Protein AF-A0A2G6I184-F1 (afdb_monomer_lite)

Foldseek 3Di:
DDDDDDPDDDDDDPVLVVLVVVVVVPDPDDDDDPVVVLLSVCVSPQKDFADPVCQPPDDPQWDRQPRMTGHPVRLVVLLVVQQVQQLDQLAAFLQPDDDPNDDSVVSNSSVVVCVVVQQWDDQPRGIHGPDQRDDDPVLVVLLVVQVVVALQAAFPVVDPDPVSLVSQNSCVSRVQWFFNDTGIHGPVNLVVLVCQQCPPDDAFDKDFLVNSCVSSVYDSRSSVRSVVRCVVVVQWDPPDPGIIGGHD

Structure (mmCIF, N/CA/C/O backbone):
data_AF-A0A2G6I184-F1
#
_entry.id   AF-A0A2G6I184-F1
#
loop_
_atom_site.group_PDB
_atom_site.id
_atom_site.type_symbol
_atom_site.label_atom_id
_atom_site.label_alt_id
_atom_site.label_comp_id
_atom_site.label_asym_id
_atom_site.label_entity_id
_atom_site.label_seq_id
_atom_site.pdbx_PDB_ins_code
_atom_site.Cartn_x
_atom_site.Cartn_y
_atom_site.Cartn_z
_atom_site.occupancy
_atom_site.B_iso_or_equiv
_atom_site.auth_seq_id
_atom_site.auth_comp_id
_atom_site.auth_asym_id
_atom_site.auth_atom_id
_atom_site.pdbx_PDB_model_num
ATOM 1 N N . MET A 1 1 ? 13.422 -11.798 -52.386 1.00 37.56 1 MET A N 1
ATOM 2 C CA . MET A 1 1 ? 13.714 -10.858 -51.280 1.00 37.56 1 MET A CA 1
ATOM 3 C C . MET A 1 1 ? 12.584 -10.951 -50.269 1.00 37.56 1 MET A C 1
ATOM 5 O O . MET A 1 1 ? 11.455 -10.667 -50.642 1.00 37.56 1 MET A O 1
ATOM 9 N N . ARG A 1 2 ? 12.842 -11.406 -49.037 1.00 28.94 2 ARG A N 1
ATOM 10 C CA . ARG A 1 2 ? 11.848 -11.322 -47.955 1.00 28.94 2 ARG A CA 1
ATOM 11 C C . ARG A 1 2 ? 12.065 -9.993 -47.233 1.00 28.94 2 ARG A C 1
ATOM 13 O O . ARG A 1 2 ? 13.103 -9.805 -46.605 1.00 28.94 2 ARG A O 1
ATOM 20 N N . ASN A 1 3 ? 11.125 -9.066 -47.396 1.00 32.84 3 ASN A N 1
ATOM 21 C CA . ASN A 1 3 ? 11.079 -7.839 -46.608 1.00 32.84 3 ASN A CA 1
ATOM 22 C C . ASN A 1 3 ? 10.659 -8.216 -45.186 1.00 32.84 3 ASN A C 1
ATOM 24 O O . ASN A 1 3 ? 9.603 -8.814 -44.996 1.00 32.84 3 ASN A O 1
ATOM 28 N N . PHE A 1 4 ? 11.492 -7.894 -44.199 1.00 38.59 4 PHE A N 1
ATOM 29 C CA . PHE A 1 4 ? 11.122 -8.037 -42.796 1.00 38.59 4 PHE A CA 1
ATOM 30 C C . PHE A 1 4 ? 10.441 -6.748 -42.350 1.00 38.59 4 PHE A C 1
ATOM 32 O O . PHE A 1 4 ? 11.082 -5.703 -42.245 1.00 38.59 4 PHE A O 1
ATOM 39 N N . ASN A 1 5 ? 9.138 -6.835 -42.101 1.00 42.34 5 ASN A N 1
ATOM 40 C CA . ASN A 1 5 ? 8.390 -5.778 -41.441 1.00 42.34 5 ASN A CA 1
ATOM 41 C C . ASN A 1 5 ? 8.501 -6.001 -39.938 1.00 42.34 5 ASN A C 1
ATOM 43 O O . ASN A 1 5 ? 8.000 -6.990 -39.409 1.00 42.34 5 ASN A O 1
ATOM 47 N N . LEU A 1 6 ? 9.177 -5.084 -39.256 1.00 42.41 6 LEU A N 1
ATOM 48 C CA . LEU A 1 6 ? 9.182 -5.056 -37.805 1.00 42.41 6 LEU A CA 1
ATOM 49 C C . LEU A 1 6 ? 7.823 -4.506 -37.363 1.00 42.41 6 LEU A C 1
ATOM 51 O O . LEU A 1 6 ? 7.582 -3.303 -37.467 1.00 42.41 6 LEU A O 1
ATOM 55 N N . LEU A 1 7 ? 6.912 -5.384 -36.941 1.00 42.66 7 LEU A N 1
ATOM 56 C CA . LEU A 1 7 ? 5.631 -4.970 -36.372 1.00 42.66 7 LEU A CA 1
ATOM 57 C C . LEU A 1 7 ? 5.898 -4.393 -34.981 1.00 42.66 7 LEU A C 1
ATOM 59 O O . LEU A 1 7 ? 6.012 -5.104 -33.987 1.00 42.66 7 LEU A O 1
ATOM 63 N N . TYR A 1 8 ? 6.081 -3.080 -34.946 1.00 47.62 8 TYR A N 1
ATOM 64 C CA . TYR A 1 8 ? 6.291 -2.301 -33.739 1.00 47.62 8 TYR A CA 1
ATOM 65 C C . TYR A 1 8 ? 4.932 -1.832 -33.212 1.00 47.62 8 TYR A C 1
ATOM 67 O O . TYR A 1 8 ? 4.154 -1.228 -33.949 1.00 47.62 8 TYR A O 1
ATOM 75 N N . ALA A 1 9 ? 4.629 -2.108 -31.942 1.00 38.41 9 ALA A N 1
ATOM 76 C CA . ALA A 1 9 ? 3.405 -1.621 -31.315 1.00 38.41 9 ALA A CA 1
ATOM 77 C C . ALA A 1 9 ? 3.524 -0.105 -31.062 1.00 38.41 9 ALA A C 1
ATOM 79 O O . ALA A 1 9 ? 4.114 0.327 -30.072 1.00 38.41 9 ALA A O 1
ATOM 80 N N . GLY A 1 10 ? 3.011 0.698 -32.000 1.00 55.84 10 GLY A N 1
ATOM 81 C CA . GLY A 1 10 ? 2.973 2.165 -31.945 1.00 55.84 10 GLY A CA 1
ATOM 82 C C . GLY A 1 10 ? 3.574 2.838 -33.185 1.00 55.84 10 GLY A C 1
ATOM 83 O O . GLY A 1 10 ? 4.097 2.175 -34.075 1.00 55.84 10 GLY A O 1
ATOM 84 N N . MET A 1 11 ? 3.522 4.171 -33.259 1.00 56.88 11 MET A N 1
ATOM 85 C CA . MET A 1 11 ? 4.325 4.929 -34.226 1.00 56.88 11 MET A CA 1
ATOM 86 C C . MET A 1 11 ? 5.594 5.430 -33.524 1.00 56.88 11 MET A C 1
ATOM 88 O O . MET A 1 11 ? 5.476 6.222 -32.589 1.00 56.88 11 MET A O 1
ATOM 92 N N . PRO A 1 12 ? 6.799 4.968 -33.908 1.00 65.25 12 PRO A N 1
ATOM 93 C CA . PRO A 1 12 ? 8.036 5.474 -33.324 1.00 65.25 12 PRO A CA 1
ATOM 94 C C . PRO A 1 12 ? 8.182 6.973 -33.609 1.00 65.25 12 PRO A C 1
ATOM 96 O O . PRO A 1 12 ? 7.884 7.447 -34.707 1.00 65.25 12 PRO A O 1
ATOM 99 N N . SER A 1 13 ? 8.672 7.726 -32.628 1.00 72.06 13 SER A N 1
ATOM 100 C CA . SER A 1 13 ? 8.967 9.149 -32.788 1.00 72.06 13 SER A CA 1
ATOM 101 C C . SER A 1 13 ? 10.018 9.385 -33.884 1.00 72.06 13 SER A C 1
ATOM 103 O O . SER A 1 13 ? 10.830 8.515 -34.216 1.00 72.06 13 SER A O 1
ATOM 105 N N . ALA A 1 14 ? 10.069 10.602 -34.434 1.00 68.31 14 ALA A N 1
ATOM 106 C CA . ALA A 1 14 ? 11.046 10.958 -35.468 1.00 68.31 14 ALA A CA 1
ATOM 107 C C . ALA A 1 14 ? 12.506 10.754 -35.009 1.00 68.31 14 ALA A C 1
ATOM 109 O O . ALA A 1 14 ? 13.375 10.411 -35.814 1.00 68.31 14 ALA A O 1
ATOM 110 N N . ALA A 1 15 ? 12.783 10.936 -33.713 1.00 72.69 15 ALA A N 1
ATOM 111 C CA . ALA A 1 15 ? 14.097 10.694 -33.124 1.00 72.69 15 ALA A CA 1
ATOM 112 C C . ALA A 1 15 ? 14.432 9.194 -33.064 1.00 72.69 15 ALA A C 1
ATOM 114 O O . ALA A 1 15 ? 15.541 8.795 -33.432 1.00 72.69 15 ALA A O 1
ATOM 115 N N . GLU A 1 16 ? 13.469 8.359 -32.668 1.00 64.44 16 GLU A N 1
ATOM 116 C CA . GLU A 1 16 ? 13.617 6.900 -32.654 1.00 64.44 16 GLU A CA 1
ATOM 117 C C . GLU A 1 16 ? 13.824 6.351 -34.068 1.00 64.44 16 GLU A C 1
ATOM 119 O O . GLU A 1 16 ? 14.755 5.578 -34.289 1.00 64.44 16 GLU A O 1
ATOM 124 N N . MET A 1 17 ? 13.057 6.831 -35.053 1.00 65.75 17 MET A N 1
ATOM 125 C CA . MET A 1 17 ? 13.230 6.462 -36.464 1.00 65.75 17 MET A CA 1
ATOM 126 C C . MET A 1 17 ? 14.622 6.813 -36.997 1.00 65.75 17 MET A C 1
ATOM 128 O O . MET A 1 17 ? 15.239 6.008 -37.696 1.00 65.75 17 MET A O 1
ATOM 132 N N . ARG A 1 18 ? 15.170 7.988 -36.652 1.00 66.62 18 ARG A N 1
ATOM 133 C CA . ARG A 1 18 ? 16.538 8.364 -37.056 1.00 66.62 18 ARG A CA 1
ATOM 134 C C . ARG A 1 18 ? 17.585 7.424 -36.461 1.00 66.62 18 ARG A C 1
ATOM 136 O O . ARG A 1 18 ? 18.498 7.016 -37.178 1.00 66.62 18 ARG A O 1
ATOM 143 N N . ARG A 1 19 ? 17.453 7.054 -35.185 1.00 66.38 19 ARG A N 1
ATOM 144 C CA . ARG A 1 19 ? 18.383 6.127 -34.519 1.00 66.38 19 ARG A CA 1
ATOM 145 C C . ARG A 1 19 ? 18.261 4.700 -35.062 1.00 66.38 19 ARG A C 1
ATOM 147 O O . ARG A 1 19 ? 19.286 4.068 -35.318 1.00 66.38 19 ARG A O 1
ATOM 154 N N . LEU A 1 20 ? 17.041 4.223 -35.320 1.00 62.50 20 LEU A N 1
ATOM 155 C CA . LEU A 1 20 ? 16.786 2.933 -35.972 1.00 62.50 20 LEU A CA 1
ATOM 156 C C . LEU A 1 20 ? 17.420 2.882 -37.366 1.00 62.50 20 LEU A C 1
ATOM 158 O O . LEU A 1 20 ? 18.153 1.944 -37.674 1.00 62.50 20 LEU A O 1
ATOM 162 N N . ASN A 1 21 ? 17.227 3.927 -38.173 1.00 61.84 21 ASN A N 1
ATOM 163 C CA . ASN A 1 21 ? 17.821 4.034 -39.506 1.00 61.84 21 ASN A CA 1
ATOM 164 C C . ASN A 1 21 ? 19.355 4.114 -39.459 1.00 61.84 21 ASN A C 1
ATOM 166 O O . ASN A 1 21 ? 20.029 3.493 -40.280 1.00 61.84 21 ASN A O 1
ATOM 170 N N . ALA A 1 22 ? 19.928 4.831 -38.489 1.00 65.12 22 ALA A N 1
ATOM 171 C CA . ALA A 1 22 ? 21.377 4.883 -38.292 1.00 65.12 22 ALA A CA 1
ATOM 172 C C . ALA A 1 22 ? 21.956 3.513 -37.886 1.00 65.12 22 ALA A C 1
ATOM 174 O O . ALA A 1 22 ? 22.997 3.109 -38.404 1.00 65.12 22 ALA A O 1
ATOM 175 N N . SER A 1 23 ? 21.255 2.769 -37.024 1.00 60.03 23 SER A N 1
ATOM 176 C CA . SER A 1 23 ? 21.609 1.394 -36.640 1.00 60.03 23 SER A CA 1
ATOM 177 C C . SER A 1 23 ? 21.483 0.413 -37.813 1.00 60.03 23 SER A C 1
ATOM 179 O O . SER A 1 23 ? 22.316 -0.481 -37.980 1.00 60.03 23 SER A O 1
ATOM 181 N N . ALA A 1 24 ? 20.476 0.589 -38.672 1.00 59.84 24 ALA A N 1
ATOM 182 C CA . ALA A 1 24 ? 20.260 -0.245 -39.851 1.00 59.84 24 ALA A CA 1
ATOM 183 C C . ALA A 1 24 ? 21.309 -0.021 -40.957 1.00 59.84 24 ALA A C 1
ATOM 185 O O . ALA A 1 24 ? 21.666 -0.973 -41.645 1.00 59.84 24 ALA A O 1
ATOM 186 N N . LYS A 1 25 ? 21.842 1.202 -41.110 1.00 57.09 25 LYS A N 1
ATOM 187 C CA . LYS A 1 25 ? 22.861 1.531 -42.128 1.00 57.09 25 LYS A CA 1
ATOM 188 C C . LYS A 1 25 ? 24.257 0.967 -41.836 1.00 57.09 25 LYS A C 1
ATOM 190 O O . LYS A 1 25 ? 25.036 0.801 -42.764 1.00 57.09 25 LYS A O 1
ATOM 195 N N . ARG A 1 26 ? 24.585 0.659 -40.578 1.00 57.12 26 ARG A N 1
ATOM 196 C CA . ARG A 1 26 ? 25.902 0.126 -40.164 1.00 57.12 26 ARG A CA 1
ATOM 197 C C . ARG A 1 26 ? 25.964 -1.413 -40.169 1.00 57.12 26 ARG A C 1
ATOM 199 O O . ARG A 1 26 ? 26.643 -1.996 -39.330 1.00 57.12 26 ARG A O 1
ATOM 206 N N . ARG A 1 27 ? 25.197 -2.089 -41.032 1.00 55.19 27 ARG A N 1
ATOM 207 C CA . ARG A 1 27 ? 25.038 -3.555 -40.982 1.00 55.19 27 ARG A CA 1
ATOM 208 C C . ARG A 1 27 ? 26.117 -4.305 -41.781 1.00 55.19 27 ARG A C 1
ATOM 210 O O . ARG A 1 27 ? 26.251 -4.024 -42.969 1.00 55.19 27 ARG A O 1
ATOM 217 N N . PRO A 1 28 ? 26.797 -5.296 -41.172 1.00 53.16 28 PRO A N 1
ATOM 218 C CA . PRO A 1 28 ? 27.622 -6.259 -41.898 1.00 53.16 28 PRO A CA 1
ATOM 219 C C . PRO A 1 28 ? 26.813 -7.427 -42.509 1.00 53.16 28 PRO A C 1
ATOM 221 O O . PRO A 1 28 ? 27.220 -7.949 -43.541 1.00 53.16 28 PRO A O 1
ATOM 224 N N . GLU A 1 29 ? 25.638 -7.788 -41.965 1.00 51.44 29 GLU A N 1
ATOM 225 C CA . GLU A 1 29 ? 24.830 -8.934 -42.437 1.00 51.44 29 GLU A CA 1
ATOM 226 C C . GLU A 1 29 ? 23.396 -8.572 -42.874 1.00 51.44 29 GLU A C 1
ATOM 228 O O . GLU A 1 29 ? 22.771 -7.633 -42.370 1.00 51.44 29 GLU A O 1
ATOM 233 N N . LYS A 1 30 ? 22.864 -9.336 -43.844 1.00 53.91 30 LYS A N 1
ATOM 234 C CA . LYS A 1 30 ? 21.554 -9.101 -44.490 1.00 53.91 30 LYS A CA 1
ATOM 235 C C . LYS A 1 30 ? 20.351 -9.662 -43.711 1.00 53.91 30 LYS A C 1
ATOM 237 O O . LYS A 1 30 ? 19.229 -9.237 -43.989 1.00 53.91 30 LYS A O 1
ATOM 242 N N . HIS A 1 31 ? 20.561 -10.556 -42.739 1.00 57.31 31 HIS A N 1
ATOM 243 C CA . HIS A 1 31 ? 19.501 -11.253 -41.995 1.00 57.31 31 HIS A CA 1
ATOM 244 C C . HIS A 1 31 ? 19.842 -11.339 -40.499 1.00 57.31 31 HIS A C 1
ATOM 246 O O . HIS A 1 31 ? 20.418 -12.335 -40.082 1.00 57.31 31 HIS A O 1
ATOM 252 N N . PRO A 1 32 ? 19.528 -10.306 -39.696 1.00 64.06 32 PRO A N 1
ATOM 253 C CA . PRO A 1 32 ? 19.819 -10.346 -38.268 1.00 64.06 32 PRO A CA 1
ATOM 254 C C . PRO A 1 32 ? 18.983 -11.429 -37.583 1.00 64.06 32 PRO A C 1
ATOM 256 O O . PRO A 1 32 ? 17.781 -11.543 -37.844 1.00 64.06 32 PRO A O 1
ATOM 259 N N . GLU A 1 33 ? 19.611 -12.185 -36.687 1.00 75.25 33 GLU A N 1
ATOM 260 C CA . GLU A 1 33 ? 18.902 -13.086 -35.782 1.00 75.25 33 GLU A CA 1
ATOM 261 C C . GLU A 1 33 ? 17.943 -12.290 -34.883 1.00 75.25 33 GLU A C 1
ATOM 263 O O . GLU A 1 33 ? 18.176 -11.120 -34.559 1.00 75.25 33 GLU A O 1
ATOM 268 N N . GLU A 1 34 ? 16.853 -12.924 -34.448 1.00 78.31 34 GLU A N 1
ATOM 269 C CA . GLU A 1 34 ? 15.814 -12.286 -33.632 1.00 78.31 34 GLU A CA 1
ATOM 270 C C . GLU A 1 34 ? 16.396 -11.598 -32.385 1.00 78.31 34 GLU A C 1
ATOM 272 O O . GLU A 1 34 ? 16.090 -10.441 -32.092 1.00 78.31 34 GLU A O 1
ATOM 277 N N . ARG A 1 35 ? 17.339 -12.256 -31.707 1.00 81.31 35 ARG A N 1
ATOM 278 C CA . ARG A 1 35 ? 18.039 -11.708 -30.540 1.00 81.31 35 ARG A CA 1
ATOM 279 C C . ARG A 1 35 ? 18.754 -10.386 -30.833 1.00 81.31 35 ARG A C 1
ATOM 281 O O . ARG A 1 35 ? 18.714 -9.477 -30.003 1.00 81.31 35 ARG A O 1
ATOM 288 N N . GLU A 1 36 ? 19.381 -10.239 -32.001 1.00 82.69 36 GLU A N 1
ATOM 289 C CA . GLU A 1 36 ? 20.071 -8.997 -32.371 1.00 82.69 36 GLU A CA 1
ATOM 290 C C . GLU A 1 36 ? 19.102 -7.824 -32.523 1.00 82.69 36 GLU A C 1
ATOM 292 O O . GLU A 1 36 ? 19.440 -6.677 -32.214 1.00 82.69 36 GLU A O 1
ATOM 297 N N . ILE A 1 37 ? 17.889 -8.100 -33.002 1.00 83.19 37 ILE A N 1
ATOM 298 C CA . ILE A 1 37 ? 16.835 -7.099 -33.146 1.00 83.19 37 ILE A CA 1
ATOM 299 C C . ILE A 1 37 ? 16.436 -6.571 -31.766 1.00 83.19 37 ILE A C 1
ATOM 301 O O . ILE A 1 37 ? 16.447 -5.356 -31.546 1.00 83.19 37 ILE A O 1
ATOM 305 N N . PHE A 1 38 ? 16.146 -7.469 -30.824 1.00 86.50 38 PHE A N 1
ATOM 306 C CA . PHE A 1 38 ? 15.789 -7.101 -29.453 1.00 86.50 38 PHE A CA 1
ATOM 307 C C . PHE A 1 38 ? 16.934 -6.392 -28.726 1.00 86.50 38 PHE A C 1
ATOM 309 O O . PHE A 1 38 ? 16.693 -5.417 -28.019 1.00 86.50 38 PHE A O 1
ATOM 316 N N . LEU A 1 39 ? 18.185 -6.783 -28.978 1.00 86.31 39 LEU A N 1
ATOM 317 C CA . LEU A 1 39 ? 19.363 -6.105 -28.433 1.00 86.31 39 LEU A CA 1
ATOM 318 C C . LEU A 1 39 ? 19.482 -4.665 -28.941 1.00 86.31 39 LEU A C 1
ATOM 320 O O . LEU A 1 39 ? 19.736 -3.745 -28.165 1.00 86.31 39 LEU A O 1
ATOM 324 N N . ARG A 1 40 ? 19.223 -4.427 -30.229 1.00 83.94 40 ARG A N 1
ATOM 325 C CA . ARG A 1 40 ? 19.197 -3.063 -30.780 1.00 83.94 40 ARG A CA 1
ATOM 326 C C . ARG A 1 40 ? 18.067 -2.225 -30.186 1.00 83.94 40 ARG A C 1
ATOM 328 O O . ARG A 1 40 ? 18.282 -1.047 -29.913 1.00 83.94 40 ARG A O 1
ATOM 335 N N . LEU A 1 41 ? 16.884 -2.808 -29.991 1.00 86.88 41 LEU A N 1
ATOM 336 C CA . LEU A 1 41 ? 15.754 -2.124 -29.352 1.00 86.88 41 LEU A CA 1
ATOM 337 C C . LEU A 1 41 ? 16.063 -1.776 -27.893 1.00 86.88 41 LEU A C 1
ATOM 339 O O . LEU A 1 41 ? 15.804 -0.649 -27.472 1.00 86.88 41 LEU A O 1
ATOM 343 N N . LEU A 1 42 ? 16.680 -2.706 -27.164 1.00 90.31 42 LEU A N 1
ATOM 344 C CA . LEU A 1 42 ? 17.130 -2.515 -25.792 1.00 90.31 42 LEU A CA 1
ATOM 345 C C . LEU A 1 42 ? 18.104 -1.336 -25.683 1.00 90.31 42 LEU A C 1
ATOM 347 O O . LEU A 1 42 ? 17.852 -0.419 -24.911 1.00 90.31 42 LEU A O 1
ATOM 351 N N . TYR A 1 43 ? 19.162 -1.289 -26.500 1.00 88.69 43 TYR A N 1
ATOM 352 C CA . TYR A 1 43 ? 20.114 -0.168 -26.471 1.00 88.69 43 TYR A CA 1
ATOM 353 C C . TYR A 1 43 ? 19.532 1.157 -26.976 1.00 88.69 43 TYR A C 1
ATOM 355 O O . TYR A 1 43 ? 20.031 2.226 -26.631 1.00 88.69 43 TYR A O 1
ATOM 363 N N . LEU A 1 44 ? 18.479 1.112 -27.792 1.00 87.75 44 LEU A N 1
ATOM 364 C CA . LEU A 1 44 ? 17.800 2.313 -28.261 1.00 87.75 44 LEU A CA 1
ATOM 365 C C . LEU A 1 44 ? 16.926 2.953 -27.175 1.00 87.75 44 LEU A C 1
ATOM 367 O O . LEU A 1 44 ? 16.881 4.182 -27.082 1.00 87.75 44 LEU A O 1
ATOM 371 N N . LYS A 1 45 ? 16.198 2.124 -26.420 1.00 86.69 45 LYS A N 1
ATOM 372 C CA . LYS A 1 45 ? 15.142 2.558 -25.493 1.00 86.69 45 LYS A CA 1
ATOM 373 C C . LYS A 1 45 ? 15.505 2.450 -24.016 1.00 86.69 45 LYS A C 1
ATOM 375 O O . LYS A 1 45 ? 14.812 3.034 -23.191 1.00 86.69 45 LYS A O 1
ATOM 380 N N . GLY A 1 46 ? 16.531 1.675 -23.685 1.00 91.62 46 GLY A N 1
ATOM 381 C CA . GLY A 1 46 ? 16.873 1.289 -22.318 1.00 91.62 46 GLY A CA 1
ATOM 382 C C . GLY A 1 46 ? 16.115 0.060 -21.809 1.00 91.62 46 GLY A C 1
ATOM 383 O O . GLY A 1 46 ? 16.518 -0.518 -20.806 1.00 91.62 46 GLY A O 1
ATOM 384 N N . PHE A 1 47 ? 15.054 -0.378 -22.493 1.00 94.25 47 PHE A N 1
ATOM 385 C CA . PHE A 1 47 ? 14.266 -1.554 -22.120 1.00 94.25 47 PHE A CA 1
ATOM 386 C C . PHE A 1 47 ? 13.540 -2.163 -23.327 1.00 94.25 47 PHE A C 1
ATOM 388 O O . PHE A 1 47 ? 13.273 -1.480 -24.321 1.00 94.25 47 PHE A O 1
ATOM 395 N N . VAL A 1 48 ? 13.175 -3.442 -23.232 1.00 94.31 48 VAL A N 1
ATOM 396 C CA . VAL A 1 48 ? 12.361 -4.135 -24.237 1.00 94.31 48 VAL A C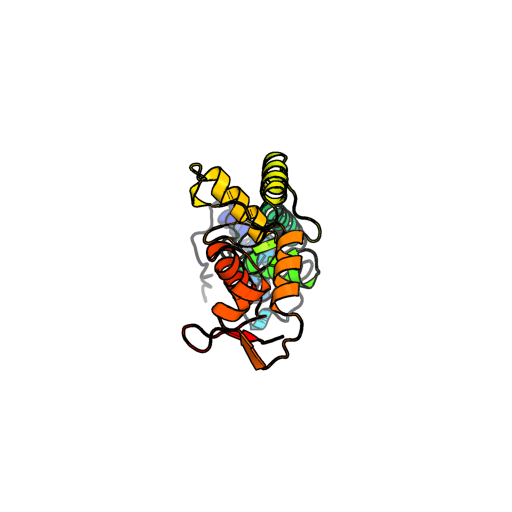A 1
ATOM 397 C C . VAL A 1 48 ? 11.608 -5.317 -23.619 1.00 94.31 48 VAL A C 1
ATOM 399 O O . VAL A 1 48 ? 12.122 -5.982 -22.722 1.00 94.31 48 VAL A O 1
ATOM 402 N N . CYS A 1 49 ? 10.385 -5.575 -24.087 1.00 93.94 49 CYS A N 1
ATOM 403 C CA . CYS A 1 49 ? 9.642 -6.787 -23.742 1.00 93.94 49 CYS A CA 1
ATOM 404 C C . CYS A 1 49 ? 10.132 -7.928 -24.635 1.00 93.94 49 CYS A C 1
ATOM 406 O O . CYS A 1 49 ? 10.122 -7.793 -25.858 1.00 93.94 49 CYS A O 1
ATOM 408 N N . LEU A 1 50 ? 10.589 -9.012 -24.024 1.00 91.06 50 LEU A N 1
ATOM 409 C CA . LEU A 1 50 ? 11.154 -10.175 -24.680 1.00 91.06 50 LEU A CA 1
ATOM 410 C C . LEU A 1 50 ? 10.081 -11.236 -24.952 1.00 91.06 50 LEU A C 1
ATOM 412 O O . LEU A 1 50 ? 9.200 -11.461 -24.111 1.00 91.06 50 LEU A O 1
ATOM 416 N N . PRO A 1 51 ? 10.172 -11.931 -26.094 1.00 88.06 51 PRO A N 1
ATOM 417 C CA . PRO A 1 51 ? 9.425 -13.155 -26.317 1.00 88.06 51 PRO A CA 1
ATOM 418 C C . PRO A 1 51 ? 9.960 -14.269 -25.390 1.00 88.06 51 PRO A C 1
ATOM 420 O O . PRO A 1 51 ? 11.125 -14.205 -24.977 1.00 88.06 51 PRO A O 1
ATOM 423 N N . PRO A 1 52 ? 9.128 -15.265 -25.019 1.00 88.06 52 PRO A N 1
ATOM 424 C CA . PRO A 1 52 ? 9.478 -16.289 -24.029 1.00 88.06 52 PRO A CA 1
ATOM 425 C C . PRO A 1 52 ? 10.813 -16.994 -24.290 1.00 88.06 52 PRO A C 1
ATOM 427 O O . PRO A 1 52 ? 11.574 -17.228 -23.357 1.00 88.06 52 PRO A O 1
ATOM 430 N N . GLU A 1 53 ? 11.127 -17.259 -25.556 1.00 87.44 53 GLU A N 1
ATOM 431 C CA . GLU A 1 53 ? 12.324 -17.974 -26.007 1.00 87.44 53 GLU A CA 1
ATOM 432 C C . GLU A 1 53 ? 13.620 -17.194 -25.732 1.00 87.44 53 GLU A C 1
ATOM 434 O O . GLU A 1 53 ? 14.705 -17.770 -25.699 1.00 87.44 53 GLU A O 1
ATOM 439 N N . LEU A 1 54 ? 13.523 -15.875 -25.532 1.00 88.12 54 LEU A N 1
ATOM 440 C CA . LEU A 1 54 ? 14.670 -14.994 -25.318 1.00 88.12 54 LEU A CA 1
ATOM 441 C C . LEU A 1 54 ? 14.868 -14.576 -23.851 1.00 88.12 54 LEU A C 1
ATOM 443 O O . LEU A 1 54 ? 15.880 -13.943 -23.539 1.00 88.12 54 LEU A O 1
ATOM 447 N N . VAL A 1 55 ? 13.930 -14.911 -22.957 1.00 89.62 55 VAL A N 1
ATOM 448 C CA . VAL A 1 55 ? 13.970 -14.532 -21.530 1.00 89.62 55 VAL A CA 1
ATOM 449 C C . VAL A 1 55 ? 15.123 -15.217 -20.794 1.00 89.62 55 VAL A C 1
ATOM 451 O O . VAL A 1 55 ? 15.783 -14.588 -19.972 1.00 89.62 55 VAL A O 1
ATOM 454 N N . GLU A 1 56 ? 15.395 -16.484 -21.109 1.00 87.88 56 GLU A N 1
ATOM 455 C CA . GLU A 1 56 ? 16.431 -17.288 -20.436 1.00 87.88 56 GLU A CA 1
ATOM 456 C C . GLU A 1 56 ? 17.850 -17.007 -20.951 1.00 87.88 56 GLU A C 1
ATOM 458 O O . GLU A 1 56 ? 18.840 -17.462 -20.377 1.00 87.88 56 GLU A O 1
ATOM 463 N N . LEU A 1 57 ? 17.970 -16.249 -22.043 1.00 86.88 57 LEU A N 1
ATOM 464 C CA . LEU A 1 57 ? 19.265 -15.931 -22.626 1.00 86.88 57 LEU A CA 1
ATOM 465 C C . LEU A 1 57 ? 19.976 -14.836 -21.821 1.00 86.88 57 LEU A C 1
ATOM 467 O O . LEU A 1 57 ? 19.334 -13.922 -21.309 1.00 86.88 57 LEU A O 1
ATOM 471 N N . PRO A 1 58 ? 21.318 -14.847 -21.756 1.00 86.31 58 PRO A N 1
ATOM 472 C CA . PRO A 1 58 ? 22.062 -13.781 -21.099 1.00 86.31 58 PRO A CA 1
ATOM 473 C C . PRO A 1 58 ? 22.024 -12.479 -21.916 1.00 86.31 58 PRO A C 1
ATOM 475 O O . PRO A 1 58 ? 22.261 -12.478 -23.131 1.00 86.31 58 PRO A O 1
ATOM 478 N N . TRP A 1 59 ? 21.808 -11.352 -21.234 1.00 88.94 59 TRP A N 1
ATOM 479 C CA . TRP A 1 59 ? 21.782 -10.005 -21.814 1.00 88.94 59 TRP A CA 1
ATOM 480 C C . TRP A 1 59 ? 22.869 -9.133 -21.179 1.00 88.94 59 TRP A C 1
ATOM 482 O O . TRP A 1 59 ? 22.810 -8.792 -20.004 1.00 88.94 59 TRP A O 1
ATOM 492 N N . LYS A 1 60 ? 23.905 -8.780 -21.947 1.00 85.94 60 LYS A N 1
ATOM 493 C CA . LYS A 1 60 ? 25.065 -8.052 -21.413 1.00 85.94 60 LYS A CA 1
ATOM 494 C C . LYS A 1 60 ? 24.684 -6.629 -20.975 1.00 85.94 60 LYS A C 1
ATOM 496 O O . LYS A 1 60 ? 24.251 -5.832 -21.805 1.00 85.94 60 LYS A O 1
ATOM 501 N N . GLY A 1 61 ? 24.928 -6.303 -19.703 1.00 88.25 61 GLY A N 1
ATOM 502 C CA . GLY A 1 61 ? 24.631 -4.986 -19.120 1.00 88.25 61 GLY A CA 1
ATOM 503 C C . GLY A 1 61 ? 23.134 -4.711 -18.955 1.00 88.25 61 GLY A C 1
ATOM 504 O O . GLY A 1 61 ? 22.719 -3.550 -18.920 1.00 88.25 61 GLY A O 1
ATOM 505 N N . ALA A 1 62 ? 22.319 -5.767 -18.924 1.00 93.19 62 ALA A N 1
ATOM 506 C CA . ALA A 1 62 ? 20.885 -5.673 -18.739 1.00 93.19 62 ALA A CA 1
ATOM 507 C C . ALA A 1 62 ? 20.399 -6.730 -17.747 1.00 93.19 62 ALA A C 1
ATOM 509 O O . ALA A 1 62 ? 20.841 -7.878 -17.771 1.00 93.19 62 ALA A O 1
ATOM 510 N N . ALA A 1 63 ? 19.440 -6.346 -16.914 1.00 93.75 63 ALA A N 1
ATOM 511 C CA . ALA A 1 63 ? 18.713 -7.259 -16.051 1.00 93.75 63 ALA A CA 1
ATOM 512 C C . ALA A 1 63 ? 17.448 -7.749 -16.763 1.00 93.75 63 ALA A C 1
ATOM 514 O O . ALA A 1 63 ? 16.765 -6.969 -17.433 1.00 93.75 63 ALA A O 1
ATOM 515 N N . VAL A 1 64 ? 17.117 -9.028 -16.582 1.00 94.00 64 VAL A N 1
ATOM 516 C CA . VAL A 1 64 ? 15.844 -9.600 -17.034 1.00 94.00 64 VAL A CA 1
ATOM 517 C C . VAL A 1 64 ? 14.883 -9.665 -15.848 1.00 94.00 64 VAL A C 1
ATOM 519 O O . VAL A 1 64 ? 15.163 -10.322 -14.849 1.00 94.00 64 VAL A O 1
ATOM 522 N N . LEU A 1 65 ? 13.760 -8.956 -15.951 1.00 92.69 65 LEU A N 1
ATOM 523 C CA . LEU A 1 65 ? 12.723 -8.823 -14.929 1.00 92.69 65 LEU A CA 1
ATOM 524 C C . LEU A 1 65 ? 11.395 -9.335 -15.500 1.00 92.69 65 LEU A C 1
ATOM 526 O O . LEU A 1 65 ? 10.694 -8.627 -16.229 1.00 92.69 65 LEU A O 1
ATOM 530 N N . GLY A 1 66 ? 11.065 -10.595 -15.215 1.00 89.75 66 GLY A N 1
ATOM 531 C CA . GLY A 1 66 ? 9.943 -11.273 -15.865 1.00 89.75 66 GLY A CA 1
ATOM 532 C C . GLY A 1 66 ? 10.180 -11.372 -17.373 1.00 89.75 66 GLY A C 1
ATOM 533 O O . GLY A 1 66 ? 11.109 -12.040 -17.810 1.00 89.75 66 GLY A O 1
ATOM 534 N N . ARG A 1 67 ? 9.360 -10.683 -18.175 1.00 92.81 67 ARG A N 1
ATOM 535 C CA . ARG A 1 67 ? 9.530 -10.609 -19.639 1.00 92.81 67 ARG A CA 1
ATOM 536 C C . ARG A 1 67 ? 10.293 -9.372 -20.109 1.00 92.81 67 ARG A C 1
ATOM 538 O O . ARG A 1 67 ? 10.389 -9.153 -21.306 1.00 92.81 67 ARG A O 1
ATOM 545 N N . TRP A 1 68 ? 10.810 -8.535 -19.218 1.00 95.94 68 TRP A N 1
ATOM 546 C CA . TRP A 1 68 ? 11.479 -7.295 -19.610 1.00 95.94 68 TRP A CA 1
ATOM 547 C C . TRP A 1 68 ? 12.991 -7.426 -19.504 1.00 95.94 68 TRP A C 1
ATOM 549 O O . TRP A 1 68 ? 13.495 -7.703 -18.424 1.00 95.94 68 TRP A O 1
ATOM 559 N N . ALA A 1 69 ? 13.720 -7.151 -20.584 1.00 95.62 69 ALA A N 1
ATOM 560 C CA . ALA A 1 69 ? 15.133 -6.801 -20.482 1.00 95.62 69 ALA A CA 1
ATOM 561 C C . ALA A 1 69 ? 15.257 -5.291 -20.279 1.00 95.62 69 ALA A C 1
ATOM 563 O O . ALA A 1 69 ? 14.649 -4.514 -21.019 1.00 95.62 69 ALA A O 1
ATOM 564 N N . VAL A 1 70 ? 16.045 -4.877 -19.291 1.00 96.38 70 VAL A N 1
ATOM 565 C CA . VAL A 1 70 ? 16.236 -3.472 -18.911 1.00 96.38 70 VAL A CA 1
ATOM 566 C C . VAL A 1 70 ? 17.721 -3.225 -18.705 1.00 96.38 70 VAL A C 1
ATOM 568 O O . VAL A 1 70 ? 18.356 -3.946 -17.939 1.00 96.38 70 VAL A O 1
ATOM 571 N N . LEU A 1 71 ? 18.284 -2.218 -19.373 1.00 96.50 71 LEU A N 1
ATOM 572 C CA . LEU A 1 71 ? 19.669 -1.810 -19.136 1.00 96.50 71 LEU A CA 1
ATOM 573 C C . LEU A 1 71 ? 19.848 -1.417 -17.670 1.00 96.50 71 LEU A C 1
ATOM 575 O O . LEU A 1 71 ? 18.978 -0.764 -17.097 1.00 96.50 71 LEU A O 1
ATOM 579 N N . GLU A 1 72 ? 20.981 -1.777 -17.072 1.00 95.06 72 GLU A N 1
ATOM 580 C CA . GLU A 1 72 ? 21.236 -1.540 -15.643 1.00 95.06 72 GLU A CA 1
ATOM 581 C C . GLU A 1 72 ? 21.083 -0.061 -15.252 1.00 95.06 72 GLU A C 1
ATOM 583 O O . GLU A 1 72 ? 20.452 0.257 -14.246 1.00 95.06 72 GLU A O 1
ATOM 588 N N . GLU A 1 73 ? 21.575 0.861 -16.083 1.00 94.06 73 GLU A N 1
ATOM 589 C CA . GLU A 1 73 ? 21.441 2.305 -15.849 1.00 94.06 73 GLU A CA 1
ATOM 590 C C . GLU A 1 73 ? 19.976 2.775 -15.863 1.00 94.06 73 GLU A C 1
ATOM 592 O O . GLU A 1 73 ? 19.567 3.568 -15.008 1.00 94.06 73 GLU A O 1
ATOM 597 N N . GLU A 1 74 ? 19.173 2.261 -16.802 1.00 94.75 74 GLU A N 1
ATOM 598 C CA . GLU A 1 74 ? 17.739 2.563 -16.894 1.00 94.75 74 GLU A CA 1
ATOM 599 C C . GLU A 1 74 ? 16.990 1.939 -15.709 1.00 94.75 74 GLU A C 1
ATOM 601 O O . GLU A 1 74 ? 16.150 2.605 -15.106 1.00 94.75 74 GLU A O 1
ATOM 606 N N . LYS A 1 75 ? 17.338 0.707 -15.304 1.00 95.94 75 LYS A N 1
ATOM 607 C CA . LYS A 1 75 ? 16.791 0.058 -14.101 1.00 95.94 75 LYS A CA 1
ATOM 608 C C . LYS A 1 75 ? 17.023 0.949 -12.876 1.00 95.94 75 LYS A C 1
ATOM 610 O O . LYS A 1 75 ? 16.058 1.353 -12.233 1.00 95.94 75 LYS A O 1
ATOM 615 N N . LEU A 1 76 ? 18.267 1.360 -12.620 1.00 96.00 76 LEU A N 1
ATOM 616 C CA . LEU A 1 76 ? 18.623 2.234 -11.492 1.00 96.00 76 LEU A CA 1
ATOM 617 C C . LEU A 1 76 ? 17.928 3.603 -11.550 1.00 96.00 76 LEU A C 1
ATOM 619 O O . LEU A 1 76 ? 17.620 4.215 -10.522 1.00 96.00 76 LEU A O 1
ATOM 623 N N . PHE A 1 77 ? 17.717 4.152 -12.746 1.00 96.00 77 PHE A N 1
ATOM 624 C CA . PHE A 1 77 ? 16.938 5.376 -12.920 1.00 96.00 77 PHE A CA 1
ATOM 625 C C . PHE A 1 77 ? 15.469 5.170 -12.523 1.00 96.00 77 PHE A C 1
ATOM 627 O O . PHE A 1 77 ? 14.942 5.943 -11.716 1.00 96.00 77 PHE A O 1
ATOM 634 N N . LEU A 1 78 ? 14.827 4.118 -13.035 1.00 96.69 78 LEU A N 1
ATOM 635 C CA . LEU A 1 78 ? 13.423 3.811 -12.767 1.00 96.69 78 LEU A CA 1
ATOM 636 C C . LEU A 1 78 ? 13.185 3.449 -11.299 1.00 96.69 78 LEU A C 1
ATOM 638 O O . LEU A 1 78 ? 12.236 3.954 -10.704 1.00 96.69 78 LEU A O 1
ATOM 642 N N . GLU A 1 79 ? 14.076 2.687 -10.670 1.00 96.94 79 GLU A N 1
ATOM 643 C CA . GLU A 1 79 ? 14.009 2.374 -9.238 1.00 96.94 79 GLU A CA 1
ATOM 644 C C . GLU A 1 79 ? 14.036 3.634 -8.374 1.00 96.94 79 GLU A C 1
ATOM 646 O O . GLU A 1 79 ? 13.214 3.797 -7.471 1.00 96.94 79 GLU A O 1
ATOM 651 N N . ARG A 1 80 ? 14.925 4.590 -8.679 1.00 96.12 80 ARG A N 1
ATOM 652 C CA . ARG A 1 80 ? 14.970 5.881 -7.971 1.00 96.12 80 ARG A CA 1
ATOM 653 C C . ARG A 1 80 ? 13.666 6.660 -8.126 1.00 96.12 80 ARG A C 1
ATOM 655 O O . ARG A 1 80 ? 13.206 7.284 -7.166 1.00 96.12 80 ARG A O 1
ATOM 662 N N . LYS A 1 81 ? 13.056 6.631 -9.313 1.00 96.50 81 LYS A N 1
ATOM 663 C CA . LYS A 1 81 ? 11.764 7.283 -9.576 1.00 96.50 81 LYS A CA 1
ATOM 664 C C . LYS A 1 81 ? 10.626 6.601 -8.818 1.00 96.50 81 LYS A C 1
ATOM 666 O O . LYS A 1 81 ? 9.876 7.298 -8.136 1.00 96.50 81 LYS A O 1
ATOM 671 N N . ILE A 1 82 ? 10.538 5.272 -8.871 1.00 96.38 82 ILE A N 1
ATOM 672 C CA . ILE A 1 82 ? 9.541 4.475 -8.141 1.00 96.38 82 ILE A CA 1
ATOM 673 C C . ILE A 1 82 ? 9.681 4.718 -6.638 1.00 96.38 82 ILE A C 1
ATOM 675 O O . ILE A 1 82 ? 8.703 5.069 -5.979 1.00 96.38 82 ILE A O 1
ATOM 679 N N . ARG A 1 83 ? 10.903 4.652 -6.099 1.00 95.06 83 ARG A N 1
ATOM 680 C CA . ARG A 1 83 ? 11.171 4.944 -4.687 1.00 95.06 83 ARG A CA 1
ATOM 681 C C . ARG A 1 83 ? 10.700 6.344 -4.299 1.00 95.06 83 ARG A C 1
ATOM 683 O O . ARG A 1 83 ? 10.065 6.506 -3.263 1.00 95.06 83 ARG A O 1
ATOM 690 N N . LYS A 1 84 ? 10.954 7.357 -5.136 1.00 93.44 84 LYS A N 1
ATOM 691 C CA . LYS A 1 84 ? 10.492 8.734 -4.896 1.00 93.44 84 LYS A CA 1
ATOM 692 C C . LYS A 1 84 ? 8.963 8.856 -4.893 1.00 93.44 84 LYS A C 1
ATOM 694 O O . LYS A 1 84 ? 8.435 9.670 -4.139 1.00 93.44 84 LYS A O 1
ATOM 699 N N . LEU A 1 85 ? 8.256 8.079 -5.715 1.00 93.56 85 LEU A N 1
ATOM 700 C CA . LEU A 1 85 ? 6.790 8.019 -5.686 1.00 93.56 85 LEU A CA 1
ATOM 701 C C . LEU A 1 85 ? 6.286 7.375 -4.389 1.00 93.56 85 LEU A C 1
ATOM 703 O O . LEU A 1 85 ? 5.372 7.914 -3.771 1.00 93.56 85 LEU A O 1
ATOM 707 N N . CYS A 1 86 ? 6.921 6.284 -3.955 1.00 93.69 86 CYS A N 1
ATOM 708 C CA . CYS A 1 86 ? 6.567 5.566 -2.726 1.00 93.69 86 CYS A CA 1
ATOM 709 C C . CYS A 1 86 ? 6.912 6.358 -1.451 1.00 93.69 86 CYS A C 1
ATOM 711 O O . CYS A 1 86 ? 6.304 6.139 -0.411 1.00 93.69 86 CYS A O 1
ATOM 713 N N . LEU A 1 87 ? 7.862 7.300 -1.521 1.00 91.69 87 LEU A N 1
ATOM 714 C CA . LEU A 1 87 ? 8.251 8.196 -0.421 1.00 91.69 87 LEU A CA 1
ATOM 715 C C . LEU A 1 87 ? 7.196 9.283 -0.123 1.00 91.69 87 LEU A C 1
ATOM 717 O O . LEU A 1 87 ? 7.436 10.183 0.674 1.00 91.69 87 LEU A O 1
ATOM 721 N N . ARG A 1 88 ? 6.037 9.283 -0.780 1.00 88.06 88 ARG A N 1
ATOM 722 C CA . ARG A 1 88 ? 4.956 10.214 -0.434 1.00 88.06 88 ARG A CA 1
ATOM 723 C C . ARG A 1 88 ? 4.184 9.698 0.788 1.00 88.06 88 ARG A C 1
ATOM 725 O O . ARG A 1 88 ? 4.074 8.481 0.949 1.00 88.06 88 ARG A O 1
ATOM 732 N N . PRO A 1 89 ? 3.625 10.584 1.633 1.00 86.94 89 PRO A N 1
ATOM 733 C CA . PRO A 1 89 ? 2.705 10.157 2.684 1.00 86.94 89 PRO A CA 1
ATOM 734 C C . PRO A 1 89 ? 1.569 9.301 2.104 1.00 86.94 89 PRO A C 1
ATOM 736 O O . PRO A 1 89 ? 1.015 9.632 1.056 1.00 86.94 89 PRO A O 1
ATOM 739 N N . GLY A 1 90 ? 1.279 8.162 2.739 1.00 87.75 90 GLY A N 1
ATOM 740 C CA . GLY A 1 90 ? 0.293 7.189 2.252 1.00 87.75 90 GLY A CA 1
ATOM 741 C C . GLY A 1 90 ? 0.760 6.253 1.130 1.00 87.75 90 GLY A C 1
ATOM 742 O O . GLY A 1 90 ? -0.026 5.402 0.712 1.00 87.75 90 GLY A O 1
ATOM 743 N N . GLY A 1 91 ? 2.014 6.365 0.683 1.00 92.88 91 GLY A N 1
ATOM 744 C CA . GLY A 1 91 ? 2.632 5.451 -0.277 1.00 92.88 91 GLY A CA 1
ATOM 745 C C . GLY A 1 91 ? 2.146 5.638 -1.715 1.00 92.88 91 GLY A C 1
ATOM 746 O O . GLY A 1 91 ? 1.442 6.593 -2.052 1.00 92.88 91 GLY A O 1
ATOM 747 N N . ALA A 1 92 ? 2.542 4.714 -2.589 1.00 94.06 92 ALA A N 1
ATOM 748 C CA . ALA A 1 92 ? 2.099 4.673 -3.982 1.00 94.06 92 ALA A CA 1
ATOM 749 C C . ALA A 1 92 ? 1.311 3.390 -4.258 1.00 94.06 92 ALA A C 1
ATOM 751 O O . ALA A 1 92 ? 1.744 2.303 -3.890 1.00 94.06 92 ALA A O 1
ATOM 752 N N . GLU A 1 93 ? 0.160 3.498 -4.916 1.00 94.38 93 GLU A N 1
ATOM 753 C CA . GLU A 1 93 ? -0.611 2.317 -5.307 1.00 94.38 93 GLU A CA 1
ATOM 754 C C . GLU A 1 93 ? 0.053 1.628 -6.502 1.00 94.38 93 GLU A C 1
ATOM 756 O O . GLU A 1 93 ? 0.262 2.241 -7.551 1.00 94.38 93 GLU A O 1
ATOM 761 N N . GLU A 1 94 ? 0.359 0.340 -6.351 1.00 90.56 94 GLU A N 1
ATOM 762 C CA . GLU A 1 94 ? 1.112 -0.446 -7.336 1.00 90.56 94 GLU A CA 1
ATOM 763 C C . GLU A 1 94 ? 0.434 -0.474 -8.718 1.00 90.56 94 GLU A C 1
ATOM 765 O O . GLU A 1 94 ? 1.089 -0.385 -9.758 1.00 90.56 94 GLU A O 1
ATOM 770 N N . ALA A 1 95 ? -0.901 -0.524 -8.738 1.00 90.00 95 ALA A N 1
ATOM 771 C CA . ALA A 1 95 ? -1.699 -0.533 -9.963 1.00 90.00 95 ALA A CA 1
ATOM 772 C C . ALA A 1 95 ? -1.645 0.792 -10.749 1.00 90.00 95 ALA A C 1
ATOM 774 O O . ALA A 1 95 ? -1.963 0.807 -11.940 1.00 90.00 95 ALA A O 1
ATOM 775 N N . PHE A 1 96 ? -1.237 1.890 -10.107 1.00 91.94 96 PHE A N 1
ATOM 776 C CA . PHE A 1 96 ? -1.216 3.236 -10.686 1.00 91.94 96 PHE A CA 1
ATOM 777 C C . PHE A 1 96 ? 0.196 3.824 -10.795 1.00 91.94 96 PHE A C 1
ATOM 779 O O . PHE A 1 96 ? 0.344 5.029 -11.016 1.00 91.94 96 PHE A O 1
ATOM 786 N N . LEU A 1 97 ? 1.240 2.996 -10.675 1.00 93.25 97 LEU A N 1
ATOM 787 C CA . LEU A 1 97 ? 2.608 3.437 -10.936 1.00 93.25 97 LEU A CA 1
ATOM 788 C C . LEU A 1 97 ? 2.733 3.983 -12.364 1.00 93.25 97 LEU A C 1
ATOM 790 O O . LEU A 1 97 ? 2.350 3.334 -13.338 1.00 93.25 97 LEU A O 1
ATOM 794 N N . SER A 1 98 ? 3.285 5.190 -12.468 1.00 93.62 98 SER A N 1
ATOM 795 C CA . SER A 1 98 ? 3.512 5.884 -13.731 1.00 93.62 98 SER A CA 1
ATOM 796 C C . SER A 1 98 ? 4.778 6.728 -13.631 1.00 93.62 98 SER A C 1
ATOM 798 O O . SER A 1 98 ? 4.927 7.541 -12.715 1.00 93.62 98 SER A O 1
ATOM 800 N N . VAL A 1 99 ? 5.706 6.508 -14.561 1.00 92.94 99 VAL A N 1
ATOM 801 C CA . VAL A 1 99 ? 6.989 7.212 -14.665 1.00 92.94 99 VAL A CA 1
ATOM 802 C C . VAL A 1 99 ? 7.244 7.468 -16.141 1.00 92.94 99 VAL A C 1
ATOM 804 O O . VAL A 1 99 ? 7.355 6.503 -16.887 1.00 92.94 99 VAL A O 1
ATOM 807 N N . ASP A 1 100 ? 7.340 8.735 -16.549 1.00 88.19 100 ASP A N 1
ATOM 808 C CA . ASP A 1 100 ? 7.840 9.171 -17.864 1.00 88.19 100 ASP A CA 1
ATOM 809 C C . ASP A 1 100 ? 7.322 8.319 -19.056 1.00 88.19 100 ASP A C 1
ATOM 811 O O . ASP A 1 100 ? 8.091 7.891 -19.916 1.00 88.19 100 ASP A O 1
ATOM 815 N N . GLU A 1 101 ? 6.011 8.025 -19.066 1.00 87.44 101 GLU A N 1
ATOM 816 C CA . GLU A 1 101 ? 5.301 7.238 -20.101 1.00 87.44 101 GLU A CA 1
ATOM 817 C C . GLU A 1 101 ? 5.796 5.789 -20.290 1.00 87.44 101 GLU A C 1
ATOM 819 O O . GLU A 1 101 ? 5.548 5.147 -21.313 1.00 87.44 101 GLU A O 1
ATOM 824 N N . ARG A 1 102 ? 6.498 5.235 -19.298 1.00 92.00 102 ARG A N 1
ATOM 825 C CA . ARG A 1 102 ? 6.954 3.842 -19.319 1.00 92.00 102 ARG A CA 1
ATOM 826 C C . ARG A 1 102 ? 5.781 2.862 -19.179 1.00 92.00 102 ARG A C 1
ATOM 828 O O . ARG A 1 102 ? 4.821 3.164 -18.466 1.00 92.00 102 ARG A O 1
ATOM 835 N N . PRO A 1 103 ? 5.865 1.668 -19.803 1.00 93.56 103 PRO A N 1
ATOM 836 C CA . PRO A 1 103 ? 4.843 0.635 -19.656 1.00 93.56 103 PRO A CA 1
ATOM 837 C C . PRO A 1 103 ? 4.615 0.273 -18.187 1.00 93.56 103 PRO A C 1
ATOM 839 O O . PRO A 1 103 ? 5.569 0.099 -17.427 1.00 93.56 103 PRO A O 1
ATOM 842 N N . ARG A 1 104 ? 3.354 0.127 -17.782 1.00 93.81 104 ARG A N 1
ATOM 843 C CA . ARG A 1 104 ? 3.002 -0.154 -16.383 1.00 93.81 104 ARG A CA 1
ATOM 844 C C . ARG A 1 104 ? 3.552 -1.501 -15.927 1.00 93.81 104 ARG A C 1
ATOM 846 O O . ARG A 1 104 ? 4.075 -1.606 -14.825 1.00 93.81 104 ARG A O 1
ATOM 853 N N . GLU A 1 105 ? 3.476 -2.509 -16.783 1.00 93.62 105 GLU A N 1
ATOM 854 C CA . GLU A 1 105 ? 3.923 -3.875 -16.515 1.00 93.62 105 GLU A CA 1
ATOM 855 C C . GLU A 1 105 ? 5.438 -3.929 -16.271 1.00 93.62 105 GLU A C 1
ATOM 857 O O . GLU A 1 105 ? 5.915 -4.718 -15.453 1.00 93.62 105 GLU A O 1
ATOM 862 N N . LEU A 1 106 ? 6.202 -3.055 -16.940 1.00 95.38 106 LEU A N 1
ATOM 863 C CA . LEU A 1 106 ? 7.628 -2.868 -16.675 1.00 95.38 106 LEU A CA 1
ATOM 864 C C . LEU A 1 106 ? 7.843 -2.291 -15.271 1.00 95.38 106 LEU A C 1
ATOM 866 O O . LEU A 1 106 ? 8.633 -2.830 -14.500 1.00 95.38 106 LEU A O 1
ATOM 870 N N . LEU A 1 107 ? 7.124 -1.218 -14.923 1.00 96.62 107 LEU A N 1
ATOM 871 C CA . LEU A 1 107 ? 7.237 -0.580 -13.606 1.00 96.62 107 LEU A CA 1
ATOM 872 C C . LEU A 1 107 ? 6.837 -1.534 -12.474 1.00 96.62 107 LEU A C 1
ATOM 874 O O . LEU A 1 107 ? 7.494 -1.550 -11.438 1.00 96.62 107 LEU A O 1
ATOM 878 N N . GLN A 1 108 ? 5.812 -2.359 -12.687 1.00 95.06 108 GLN A N 1
ATOM 879 C CA . GLN A 1 108 ? 5.404 -3.414 -11.756 1.00 95.06 108 GLN A CA 1
ATOM 880 C C . GLN A 1 108 ? 6.480 -4.495 -11.615 1.00 95.06 108 GLN A C 1
ATOM 882 O O . GLN A 1 108 ? 6.792 -4.899 -10.499 1.00 95.06 108 GLN A O 1
ATOM 887 N N . SER A 1 109 ? 7.105 -4.918 -12.719 1.00 95.38 109 SER A N 1
ATOM 888 C CA . SER A 1 109 ? 8.203 -5.897 -12.680 1.00 95.38 109 SER A CA 1
ATOM 889 C C . SER A 1 109 ? 9.405 -5.366 -11.888 1.00 95.38 109 SER A C 1
ATOM 891 O O . SER A 1 109 ? 9.992 -6.093 -11.089 1.00 95.38 109 SER A O 1
ATOM 893 N N . ILE A 1 110 ? 9.735 -4.080 -12.051 1.00 96.69 110 ILE A N 1
ATOM 894 C CA . ILE A 1 110 ? 10.783 -3.412 -11.265 1.00 96.69 110 ILE A CA 1
ATOM 895 C C . ILE A 1 110 ? 10.368 -3.300 -9.793 1.00 96.69 110 ILE A C 1
ATOM 897 O O . ILE A 1 110 ? 11.143 -3.669 -8.918 1.00 96.69 110 ILE A O 1
ATOM 901 N N . ALA A 1 111 ? 9.145 -2.851 -9.498 1.00 96.44 111 ALA A N 1
ATOM 902 C CA . ALA A 1 111 ? 8.652 -2.740 -8.125 1.00 96.44 111 ALA A CA 1
ATOM 903 C C . ALA A 1 111 ? 8.648 -4.095 -7.396 1.00 96.44 111 ALA A C 1
ATOM 905 O O . ALA A 1 111 ? 9.015 -4.160 -6.225 1.00 96.44 111 ALA A O 1
ATOM 906 N N . GLN A 1 112 ? 8.311 -5.184 -8.090 1.00 95.69 112 GLN A N 1
ATOM 907 C CA . GLN A 1 112 ? 8.359 -6.538 -7.542 1.00 95.69 112 GLN A CA 1
ATOM 908 C C . GLN A 1 112 ? 9.797 -6.998 -7.257 1.00 95.69 112 GLN A C 1
ATOM 910 O O . GLN A 1 112 ? 10.029 -7.652 -6.241 1.00 95.69 112 GLN A O 1
ATOM 915 N N . CYS A 1 113 ? 10.762 -6.611 -8.098 1.00 95.56 113 CYS A N 1
ATOM 916 C CA . CYS A 1 113 ? 12.189 -6.804 -7.825 1.00 95.56 113 CYS A CA 1
ATOM 917 C C . CYS A 1 113 ? 12.594 -6.063 -6.540 1.00 95.56 113 CYS A C 1
ATOM 919 O O . CYS A 1 113 ? 13.103 -6.678 -5.606 1.00 95.56 113 CYS A O 1
ATOM 921 N N . MET A 1 114 ? 12.248 -4.775 -6.433 1.00 96.62 114 MET A N 1
ATOM 922 C CA . MET A 1 114 ? 12.535 -3.952 -5.251 1.00 96.62 114 MET A CA 1
ATOM 923 C C . MET A 1 114 ? 11.875 -4.490 -3.969 1.00 96.62 114 MET A C 1
ATOM 925 O O . MET A 1 114 ? 12.446 -4.361 -2.890 1.00 96.62 114 MET A O 1
ATOM 929 N N . LEU A 1 115 ? 10.685 -5.095 -4.069 1.00 96.06 115 LEU A N 1
ATOM 930 C CA . LEU A 1 115 ? 10.027 -5.789 -2.955 1.00 96.06 115 LEU A CA 1
ATOM 931 C C . LEU A 1 115 ? 10.811 -7.034 -2.526 1.00 96.06 115 LEU A C 1
ATOM 933 O O . LEU A 1 115 ? 11.005 -7.254 -1.335 1.00 96.06 115 LEU A O 1
ATOM 937 N N . SER A 1 116 ? 11.274 -7.846 -3.483 1.00 95.06 116 SER A N 1
ATOM 938 C CA . SER A 1 116 ? 12.064 -9.049 -3.180 1.00 95.06 116 SER A CA 1
ATOM 939 C C . SER A 1 116 ? 13.437 -8.735 -2.582 1.00 95.06 116 SER A C 1
ATOM 941 O O . SER A 1 116 ? 13.945 -9.502 -1.772 1.00 95.06 116 SER A O 1
ATOM 943 N N . GLU A 1 117 ? 14.005 -7.585 -2.941 1.00 94.44 117 GLU A N 1
ATOM 944 C CA . GLU A 1 117 ? 15.273 -7.074 -2.414 1.00 94.44 117 GLU A CA 1
ATOM 945 C C . GLU A 1 117 ? 15.109 -6.354 -1.060 1.00 94.44 117 GLU A C 1
ATOM 947 O O . GLU A 1 117 ? 16.098 -5.931 -0.469 1.00 94.44 117 GLU A O 1
ATOM 952 N N . GLY A 1 118 ? 13.875 -6.184 -0.565 1.00 93.94 118 GLY A N 1
ATOM 953 C CA . GLY A 1 118 ? 13.581 -5.493 0.697 1.00 93.94 118 GLY A CA 1
ATOM 954 C C . GLY A 1 118 ? 13.641 -3.962 0.629 1.00 93.94 118 GLY A C 1
ATOM 955 O O . GLY A 1 118 ? 13.433 -3.297 1.635 1.00 93.94 118 GLY A O 1
ATOM 956 N N . VAL A 1 119 ? 13.868 -3.374 -0.549 1.00 94.94 119 VAL A N 1
ATOM 957 C CA . VAL A 1 119 ? 13.936 -1.912 -0.744 1.00 94.94 119 VAL A CA 1
ATOM 958 C C . VAL A 1 119 ? 12.565 -1.251 -0.561 1.00 94.94 119 VAL A C 1
ATOM 960 O O . VAL A 1 119 ? 12.461 -0.101 -0.114 1.00 94.94 119 VAL A O 1
ATOM 963 N N . LEU A 1 120 ? 11.508 -1.968 -0.943 1.00 95.94 120 LEU A N 1
ATOM 964 C CA . LEU A 1 120 ? 10.119 -1.583 -0.725 1.00 95.94 120 LEU A CA 1
ATOM 965 C C . LEU A 1 120 ? 9.432 -2.593 0.193 1.00 95.94 120 LEU A C 1
ATOM 967 O O . LEU A 1 120 ? 9.781 -3.770 0.221 1.00 95.94 120 LEU A O 1
ATOM 971 N N . ILE A 1 121 ? 8.386 -2.134 0.871 1.00 94.62 121 ILE A N 1
ATOM 972 C CA . ILE A 1 121 ? 7.439 -2.966 1.611 1.00 94.62 121 ILE A CA 1
ATOM 973 C C . ILE A 1 121 ? 6.031 -2.764 1.045 1.00 94.62 121 ILE A C 1
ATOM 975 O O . ILE A 1 121 ? 5.659 -1.660 0.631 1.00 94.62 121 ILE A O 1
ATOM 979 N N . ARG A 1 122 ? 5.238 -3.838 1.031 1.00 93.06 122 ARG A N 1
ATOM 980 C CA . ARG A 1 122 ? 3.841 -3.815 0.582 1.00 93.06 122 ARG A CA 1
ATOM 981 C C . ARG A 1 122 ? 2.912 -3.804 1.796 1.00 93.06 122 ARG A C 1
ATOM 983 O O . ARG A 1 122 ? 3.011 -4.677 2.652 1.00 93.06 122 ARG A O 1
ATOM 990 N N . ARG A 1 123 ? 1.983 -2.846 1.834 1.00 90.00 123 ARG A N 1
ATOM 991 C CA . ARG A 1 123 ? 0.885 -2.769 2.813 1.00 90.00 123 ARG A CA 1
ATOM 992 C C . ARG A 1 123 ? -0.439 -2.713 2.060 1.00 90.00 123 ARG A C 1
ATOM 994 O O . ARG A 1 123 ? -0.793 -1.701 1.449 1.00 90.00 123 ARG A O 1
ATOM 1001 N N . GLY A 1 124 ? -1.140 -3.844 2.011 1.00 87.44 124 GLY A N 1
ATOM 1002 C CA . GLY A 1 124 ? -2.272 -4.027 1.103 1.00 87.44 124 GLY A CA 1
ATOM 1003 C C . GLY A 1 124 ? -1.851 -3.823 -0.358 1.00 87.44 124 GLY A C 1
ATOM 1004 O O . GLY A 1 124 ? -0.982 -4.527 -0.863 1.00 87.44 124 GLY A O 1
ATOM 1005 N N . LYS A 1 125 ? -2.455 -2.839 -1.031 1.00 91.44 125 LYS A N 1
ATOM 1006 C CA . LYS A 1 125 ? -2.159 -2.465 -2.431 1.00 91.44 125 LYS A CA 1
ATOM 1007 C C . LYS A 1 125 ? -1.141 -1.324 -2.586 1.00 91.44 125 LYS A C 1
ATOM 1009 O O . LYS A 1 125 ? -0.893 -0.859 -3.700 1.00 91.44 125 LYS A O 1
ATOM 1014 N N . TRP A 1 126 ? -0.601 -0.834 -1.472 1.00 94.38 126 TRP A N 1
ATOM 1015 C CA . TRP A 1 126 ? 0.274 0.333 -1.421 1.00 94.38 126 TRP A CA 1
ATOM 1016 C C . TRP A 1 126 ? 1.722 -0.084 -1.187 1.00 94.38 126 TRP A C 1
ATOM 1018 O O . TRP A 1 126 ? 2.012 -0.982 -0.393 1.00 94.38 126 TRP A O 1
ATOM 1028 N N . LEU A 1 127 ? 2.625 0.598 -1.878 1.00 95.19 127 LEU A N 1
ATOM 1029 C CA . LEU A 1 127 ? 4.064 0.434 -1.784 1.00 95.19 127 LEU A CA 1
ATOM 1030 C C . LEU A 1 127 ? 4.658 1.588 -0.985 1.00 95.19 127 LEU A C 1
ATOM 1032 O O . LEU A 1 127 ? 4.364 2.761 -1.239 1.00 95.19 127 LEU A O 1
ATOM 1036 N N . PHE A 1 128 ? 5.535 1.234 -0.055 1.00 94.88 128 PHE A N 1
ATOM 1037 C CA . PHE A 1 128 ? 6.286 2.159 0.781 1.00 94.88 128 PHE A CA 1
ATOM 1038 C C . PHE A 1 128 ? 7.775 1.823 0.696 1.00 94.88 128 PHE A C 1
ATOM 1040 O O . PHE A 1 128 ? 8.119 0.660 0.486 1.00 94.88 128 PHE A O 1
ATOM 1047 N N . PRO A 1 129 ? 8.677 2.803 0.857 1.00 92.88 129 PRO A N 1
ATOM 1048 C CA . PRO A 1 129 ? 10.073 2.497 1.132 1.00 92.88 129 PRO A CA 1
ATOM 1049 C C . PRO A 1 129 ? 10.194 1.747 2.459 1.00 92.88 129 PRO A C 1
ATOM 1051 O O . PRO A 1 129 ? 9.369 1.927 3.357 1.00 92.88 129 PRO A O 1
ATOM 1054 N N . GLU A 1 130 ? 11.242 0.940 2.591 1.00 89.38 130 GLU A N 1
ATOM 1055 C CA . GLU A 1 130 ? 11.608 0.365 3.882 1.00 89.38 130 GLU A CA 1
ATOM 1056 C C . GLU A 1 130 ? 11.816 1.464 4.945 1.00 89.38 130 GLU A C 1
ATOM 1058 O O . GLU A 1 130 ? 12.358 2.541 4.664 1.00 89.38 130 GLU A O 1
ATOM 1063 N N . GLY A 1 131 ? 11.382 1.182 6.176 1.00 85.62 131 GLY A N 1
ATOM 1064 C CA . GLY A 1 131 ? 11.509 2.074 7.326 1.00 85.62 131 GLY A CA 1
ATOM 1065 C C . GLY A 1 131 ? 10.238 2.858 7.657 1.00 85.62 131 GLY A C 1
ATOM 1066 O O . GLY A 1 131 ? 9.123 2.512 7.259 1.00 85.62 131 GLY A O 1
ATOM 1067 N N . ALA A 1 132 ? 10.404 3.909 8.463 1.00 80.38 132 ALA A N 1
ATOM 1068 C CA . ALA A 1 132 ? 9.289 4.751 8.875 1.00 80.38 132 ALA A CA 1
ATOM 1069 C C . ALA A 1 132 ? 8.806 5.625 7.700 1.00 80.38 132 ALA A C 1
ATOM 1071 O O . ALA A 1 132 ? 9.629 6.247 7.019 1.00 80.38 132 ALA A O 1
ATOM 1072 N N . PRO A 1 133 ? 7.483 5.720 7.473 1.00 82.12 133 PRO A N 1
ATOM 1073 C CA . PRO A 1 133 ? 6.935 6.559 6.419 1.00 82.12 133 PRO A CA 1
ATOM 1074 C C . PRO A 1 133 ? 7.296 8.031 6.682 1.00 82.12 133 PRO A C 1
ATOM 1076 O O . PRO A 1 133 ? 7.232 8.498 7.824 1.00 82.12 133 PRO A O 1
ATOM 1079 N N . PRO A 1 134 ? 7.667 8.797 5.649 1.00 84.94 134 PRO A N 1
ATOM 1080 C CA . PRO A 1 134 ? 7.946 10.214 5.809 1.00 84.94 134 PRO A CA 1
ATOM 1081 C C . PRO A 1 134 ? 6.646 10.972 6.080 1.00 84.94 134 PRO A C 1
ATOM 1083 O O . PRO A 1 134 ? 5.685 10.903 5.316 1.00 84.94 134 PRO A O 1
ATOM 1086 N N . LEU A 1 135 ? 6.638 11.736 7.168 1.00 89.94 135 LEU A N 1
ATOM 1087 C CA . LEU A 1 135 ? 5.489 12.526 7.596 1.00 89.94 135 LEU A CA 1
ATOM 1088 C C . LEU A 1 135 ? 5.801 14.014 7.503 1.00 89.94 135 LEU A C 1
ATOM 1090 O O . LEU A 1 135 ? 6.821 14.470 8.028 1.00 89.94 135 LEU A O 1
ATOM 1094 N N . SER A 1 136 ? 4.896 14.781 6.893 1.00 91.25 136 SER A N 1
ATOM 1095 C CA . SER A 1 136 ? 4.957 16.244 6.962 1.00 91.25 136 SER A CA 1
ATOM 1096 C C . SER A 1 136 ? 4.516 16.744 8.350 1.00 91.25 136 SER A C 1
ATOM 1098 O O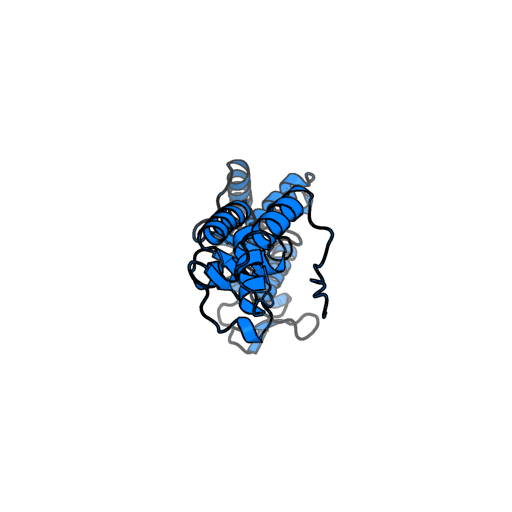 . SER A 1 136 ? 3.860 16.002 9.086 1.00 91.25 136 SER A O 1
ATOM 1100 N N . PRO A 1 137 ? 4.806 18.007 8.722 1.00 93.50 137 PRO A N 1
ATOM 1101 C CA . PRO A 1 137 ? 4.318 18.584 9.979 1.00 93.50 137 PRO A CA 1
ATOM 1102 C C . PRO A 1 137 ? 2.795 18.478 10.145 1.00 93.50 137 PRO A C 1
ATOM 1104 O O . PRO A 1 137 ? 2.307 18.229 11.241 1.00 93.50 137 PRO A O 1
ATOM 1107 N N . TYR A 1 138 ? 2.055 18.583 9.040 1.00 94.31 138 TYR A N 1
ATOM 1108 C CA . TYR A 1 138 ? 0.599 18.454 9.023 1.00 94.31 138 TYR A CA 1
ATOM 1109 C C . TYR A 1 138 ? 0.118 17.019 9.296 1.00 94.31 138 TYR A C 1
ATOM 1111 O O . TYR A 1 138 ? -0.898 16.824 9.948 1.00 94.31 138 TYR A O 1
ATOM 1119 N N . HIS A 1 139 ? 0.868 15.999 8.873 1.00 95.44 139 HIS A N 1
ATOM 1120 C CA . HIS A 1 139 ? 0.560 14.611 9.236 1.00 95.44 139 HIS A CA 1
ATOM 1121 C C . HIS A 1 139 ? 0.789 14.357 10.725 1.00 95.44 139 HIS A C 1
ATOM 1123 O O . HIS A 1 139 ? -0.009 13.688 11.375 1.00 95.44 139 HIS A O 1
ATOM 1129 N N . ARG A 1 140 ? 1.882 14.903 11.269 1.00 95.19 140 ARG A N 1
ATOM 1130 C CA . ARG A 1 140 ? 2.220 14.752 12.689 1.00 95.19 140 ARG A CA 1
ATOM 1131 C C . ARG A 1 140 ? 1.166 15.397 13.584 1.00 95.19 140 ARG A C 1
ATOM 1133 O O . ARG A 1 140 ? 0.714 14.751 14.516 1.00 95.19 140 ARG A O 1
ATOM 1140 N N . SER A 1 141 ? 0.690 16.596 13.238 1.00 96.44 141 SER A N 1
ATOM 1141 C CA . SER A 1 141 ? -0.380 17.236 14.010 1.00 96.44 141 SER A CA 1
ATOM 1142 C C . SER A 1 141 ? -1.676 16.420 14.010 1.00 96.44 141 SER A C 1
ATOM 1144 O O . SER A 1 141 ? -2.371 16.381 15.021 1.00 96.44 141 SER A O 1
ATOM 1146 N N . TRP A 1 142 ? -2.002 15.727 12.914 1.00 96.06 142 TRP A N 1
ATOM 1147 C CA . TRP A 1 142 ? -3.139 14.804 12.883 1.00 96.06 142 TRP A CA 1
ATOM 1148 C C . TRP A 1 142 ? -2.921 13.555 13.735 1.00 96.06 142 TRP A C 1
ATOM 1150 O O . TRP A 1 142 ? -3.852 13.146 14.424 1.00 96.06 142 TRP A O 1
ATOM 1160 N N . LEU A 1 143 ? -1.713 12.984 13.750 1.00 95.50 143 LEU A N 1
ATOM 1161 C CA . LEU A 1 143 ? -1.383 11.883 14.661 1.00 95.50 143 LEU A CA 1
ATOM 1162 C C . LEU A 1 143 ? -1.554 12.288 16.125 1.00 95.50 143 LEU A C 1
ATOM 1164 O O . LEU A 1 143 ? -2.186 11.553 16.880 1.00 95.50 143 LEU A O 1
ATOM 1168 N N . ASP A 1 144 ? -1.057 13.467 16.501 1.00 96.44 144 ASP A N 1
ATOM 1169 C CA . ASP A 1 144 ? -1.179 13.987 17.864 1.00 96.44 144 ASP A CA 1
ATOM 1170 C C . ASP A 1 144 ? -2.651 14.196 18.246 1.00 96.44 144 ASP A C 1
ATOM 1172 O O . ASP A 1 144 ? -3.072 13.834 19.343 1.00 96.44 144 ASP A O 1
ATOM 1176 N N . ARG A 1 145 ? -3.467 14.712 17.316 1.00 95.88 145 ARG A N 1
ATOM 1177 C CA . ARG A 1 145 ? -4.915 14.871 17.520 1.00 95.88 145 ARG A CA 1
ATOM 1178 C C . ARG A 1 145 ? -5.621 13.533 17.700 1.00 95.88 145 ARG A C 1
ATOM 1180 O O . ARG A 1 145 ? -6.404 13.401 18.628 1.00 95.88 145 ARG A O 1
ATOM 1187 N N . VAL A 1 146 ? -5.336 12.541 16.855 1.00 96.50 146 VAL A N 1
ATOM 1188 C CA . VAL A 1 146 ? -5.919 11.195 16.997 1.00 96.50 146 VAL A CA 1
ATOM 1189 C C . VAL A 1 146 ? -5.492 10.555 18.321 1.00 96.50 146 VAL A C 1
ATOM 1191 O O . VAL A 1 146 ? -6.300 9.902 18.974 1.00 96.50 146 VAL A O 1
ATOM 1194 N N . ALA A 1 147 ? -4.243 10.756 18.747 1.00 96.19 147 ALA A N 1
ATOM 1195 C CA . ALA A 1 147 ? -3.763 10.268 20.035 1.00 96.19 147 ALA A CA 1
ATOM 1196 C C . ALA A 1 147 ? -4.461 10.953 21.224 1.00 96.19 147 ALA A C 1
ATOM 1198 O O . ALA A 1 147 ? -4.765 10.281 22.208 1.00 96.19 147 ALA A O 1
ATOM 1199 N N . ALA A 1 148 ? -4.752 12.254 21.125 1.00 96.12 148 ALA A N 1
ATOM 1200 C CA . ALA A 1 148 ? -5.405 13.027 22.181 1.00 96.12 148 ALA A CA 1
ATOM 1201 C C . ALA A 1 148 ? -6.855 12.593 22.466 1.00 96.12 148 ALA A C 1
ATOM 1203 O O . ALA A 1 148 ? -7.309 12.728 23.600 1.00 96.12 148 ALA A O 1
ATOM 1204 N N . GLU A 1 149 ? -7.565 12.033 21.481 1.00 94.19 149 GLU A N 1
ATOM 1205 C CA . GLU A 1 149 ? -8.929 11.501 21.667 1.00 94.19 149 GLU A CA 1
ATOM 1206 C C . GLU A 1 149 ? -8.961 10.209 22.508 1.00 94.19 149 GLU A C 1
ATOM 1208 O O . GLU A 1 149 ? -10.003 9.821 23.042 1.00 94.19 149 GLU A O 1
ATOM 1213 N N . GLY A 1 150 ? -7.821 9.521 22.642 1.00 92.38 150 GLY A N 1
ATOM 1214 C CA . GLY A 1 150 ? -7.703 8.314 23.454 1.00 92.38 150 GLY A CA 1
ATOM 1215 C C . GLY A 1 150 ? -8.646 7.182 22.996 1.00 92.38 150 GLY A C 1
ATOM 1216 O O . GLY A 1 150 ? -8.714 6.893 21.798 1.00 92.38 150 GLY A O 1
ATOM 1217 N N . PRO A 1 151 ? -9.349 6.501 23.922 1.00 90.38 151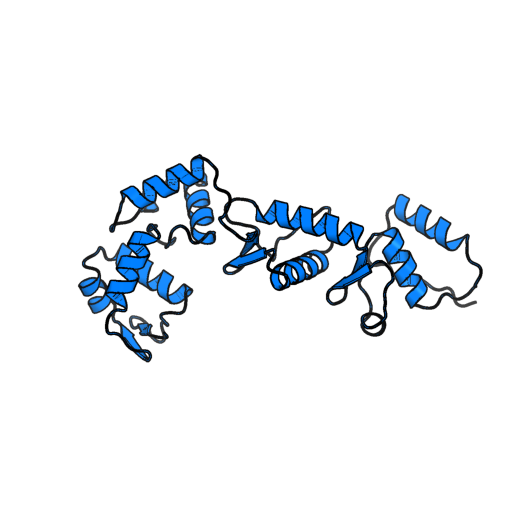 PRO A N 1
ATOM 1218 C CA . PRO A 1 151 ? -10.113 5.288 23.618 1.00 90.38 151 PRO A CA 1
ATOM 1219 C C . PRO A 1 151 ? -11.401 5.535 22.817 1.00 90.38 151 PRO A C 1
ATOM 1221 O O . PRO A 1 151 ? -11.928 4.597 22.221 1.00 90.38 151 PRO A O 1
ATOM 1224 N N . GLU A 1 152 ? -11.918 6.768 22.791 1.00 91.06 152 GLU A N 1
ATOM 1225 C CA . GLU A 1 152 ? -13.118 7.107 22.009 1.00 91.06 152 GLU A CA 1
ATOM 1226 C C . GLU A 1 152 ? -12.807 7.335 20.524 1.00 91.06 152 GLU A C 1
ATOM 1228 O O . GLU A 1 152 ? -13.691 7.185 19.676 1.00 91.06 152 GLU A O 1
ATOM 1233 N N . GLY A 1 153 ? -11.546 7.643 20.209 1.00 93.12 153 GLY A N 1
ATOM 1234 C CA . GLY A 1 153 ? -11.074 7.884 18.854 1.00 93.12 153 GLY A CA 1
ATOM 1235 C C . GLY A 1 153 ? -11.620 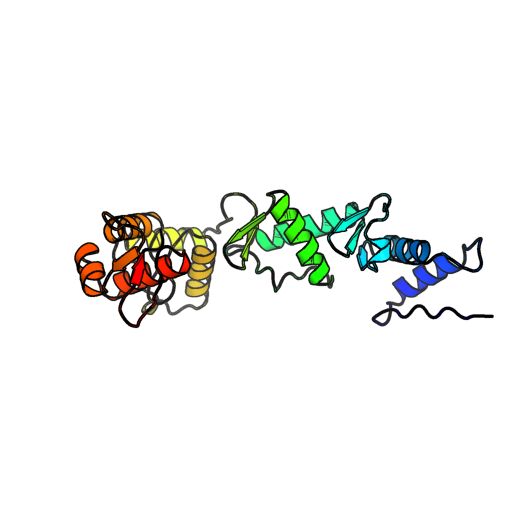9.158 18.207 1.00 93.12 153 GLY A C 1
ATOM 1236 O O . GLY A 1 153 ? -12.596 9.775 18.631 1.00 93.12 153 GLY A O 1
ATOM 1237 N N . LEU A 1 154 ? -10.977 9.549 17.111 1.00 95.00 154 LEU A N 1
ATOM 1238 C CA . LEU A 1 154 ? -11.348 10.729 16.342 1.00 95.00 154 LEU A CA 1
ATOM 1239 C C . LEU A 1 154 ? -12.493 10.407 15.378 1.00 95.00 154 LEU A C 1
ATOM 1241 O O . LEU A 1 154 ? -12.303 9.656 14.424 1.00 95.00 154 LEU A O 1
ATOM 1245 N N . ARG A 1 155 ? -13.663 11.028 15.562 1.00 93.25 155 ARG A N 1
ATOM 1246 C CA . ARG A 1 155 ? -14.821 10.830 14.672 1.00 93.25 155 ARG A CA 1
ATOM 1247 C C . ARG A 1 155 ? -14.680 11.555 13.336 1.00 93.25 155 ARG A C 1
ATOM 1249 O O . ARG A 1 155 ? -14.428 12.757 13.289 1.00 93.25 155 ARG A O 1
ATOM 1256 N N . ILE A 1 156 ? -14.985 10.845 12.251 1.00 89.62 156 ILE A N 1
ATOM 1257 C CA . ILE A 1 156 ? -14.931 11.382 10.883 1.00 89.62 156 ILE A CA 1
ATOM 1258 C C . ILE A 1 156 ? -16.073 12.372 10.624 1.00 89.62 156 ILE A C 1
ATOM 1260 O O . ILE A 1 156 ? -15.882 13.356 9.919 1.00 89.62 156 ILE A O 1
ATOM 1264 N N . SER A 1 157 ? -17.244 12.179 11.241 1.00 86.12 157 SER A N 1
ATOM 1265 C CA . SER A 1 157 ? -18.422 13.043 11.037 1.00 86.12 157 SER A CA 1
ATOM 1266 C C . SER A 1 157 ? -18.198 14.514 11.416 1.00 86.12 157 SER A C 1
ATOM 1268 O O . SER A 1 157 ? -18.962 15.379 10.994 1.00 86.12 157 SER A O 1
ATOM 1270 N N . GLY A 1 158 ? -17.180 14.807 12.232 1.00 79.12 158 GLY A N 1
ATOM 1271 C CA . GLY A 1 158 ? -16.786 16.173 12.587 1.00 79.12 158 GLY A CA 1
ATOM 1272 C C . GLY A 1 158 ? -15.874 16.851 11.557 1.00 79.12 158 GLY A C 1
ATOM 1273 O O . GLY A 1 158 ? -15.647 18.058 11.648 1.00 79.12 158 GLY A O 1
ATOM 1274 N N . LEU A 1 159 ? -15.352 16.103 10.581 1.00 88.06 159 LEU A N 1
ATOM 1275 C CA . LEU A 1 159 ? -14.403 16.589 9.584 1.00 88.06 159 LEU A CA 1
ATOM 1276 C C . LEU A 1 159 ? -15.147 17.124 8.362 1.00 88.06 159 LEU A C 1
ATOM 1278 O O . LEU A 1 159 ? -15.880 16.404 7.691 1.00 88.06 159 LEU A O 1
ATOM 1282 N N . LYS A 1 160 ? -14.944 18.408 8.059 1.00 83.38 160 LYS A N 1
ATOM 1283 C CA . LYS A 1 160 ? -15.557 19.073 6.893 1.00 83.38 160 LYS A CA 1
ATOM 1284 C C . LYS A 1 160 ? -14.606 19.201 5.702 1.00 83.38 160 LYS A C 1
ATOM 1286 O O . LYS A 1 160 ? -15.048 19.491 4.596 1.00 83.38 160 LYS A O 1
ATOM 1291 N N . SER A 1 161 ? -13.307 19.017 5.924 1.00 90.88 161 SER A N 1
ATOM 1292 C CA . SER A 1 161 ? -12.270 19.189 4.907 1.00 90.88 161 SER A CA 1
ATOM 1293 C C . SER A 1 161 ? -11.900 17.848 4.280 1.00 90.88 161 SER A C 1
ATOM 1295 O O . SER A 1 161 ? -11.497 16.913 4.971 1.00 90.88 161 SER A O 1
ATOM 1297 N N . SER A 1 162 ? -11.970 17.768 2.951 1.00 88.69 162 SER A N 1
ATOM 1298 C CA . SER A 1 162 ? -11.504 16.598 2.196 1.00 88.69 162 SER A CA 1
ATOM 1299 C C . SER A 1 162 ? -9.996 16.370 2.338 1.00 88.69 162 SER A C 1
ATOM 1301 O O . SER A 1 162 ? -9.539 15.232 2.266 1.00 88.69 162 SER A O 1
ATOM 1303 N N . ALA A 1 163 ? -9.224 17.433 2.585 1.00 90.88 163 ALA A N 1
ATOM 1304 C CA . ALA A 1 163 ? -7.794 17.330 2.854 1.00 90.88 163 ALA A CA 1
ATOM 1305 C C . ALA A 1 163 ? -7.514 16.646 4.202 1.00 90.88 163 ALA A C 1
ATOM 1307 O O . ALA A 1 163 ? -6.603 15.827 4.279 1.00 90.88 163 ALA A O 1
ATOM 1308 N N . ASP A 1 164 ? -8.326 16.920 5.229 1.00 93.25 164 ASP A N 1
ATOM 1309 C CA . ASP A 1 164 ? -8.194 16.290 6.549 1.00 93.25 164 ASP A CA 1
ATOM 1310 C C . ASP A 1 164 ? -8.467 14.783 6.460 1.00 93.25 164 ASP A C 1
ATOM 1312 O O . ASP A 1 164 ? -7.681 13.970 6.944 1.00 93.25 164 ASP A O 1
ATOM 1316 N N . ILE A 1 165 ? -9.556 14.410 5.778 1.00 92.81 165 ILE A N 1
ATOM 1317 C CA . ILE A 1 165 ? -9.931 13.006 5.559 1.00 92.81 165 ILE A CA 1
ATOM 1318 C C . ILE A 1 165 ? -8.814 12.279 4.808 1.00 92.81 165 ILE A C 1
ATOM 1320 O O . ILE A 1 165 ? -8.376 11.210 5.229 1.00 92.81 165 ILE A O 1
ATOM 1324 N N . ARG A 1 166 ? -8.297 12.889 3.737 1.00 93.12 166 ARG A N 1
ATOM 1325 C CA . ARG A 1 166 ? -7.210 12.314 2.945 1.00 93.12 166 ARG A CA 1
ATOM 1326 C C . ARG A 1 166 ? -5.946 12.078 3.774 1.00 93.12 166 ARG A C 1
ATOM 1328 O O . ARG A 1 166 ? -5.328 11.030 3.620 1.00 93.12 166 ARG A O 1
ATOM 1335 N N . VAL A 1 167 ? -5.568 13.005 4.654 1.00 95.12 167 VAL A N 1
ATOM 1336 C CA . VAL A 1 167 ? -4.401 12.814 5.529 1.00 95.12 167 VAL A CA 1
ATOM 1337 C C . VAL A 1 167 ? -4.605 11.650 6.491 1.00 95.12 167 VAL A C 1
ATOM 1339 O O . VAL A 1 167 ? -3.689 10.855 6.685 1.00 95.12 167 VAL A O 1
ATOM 1342 N N . LEU A 1 168 ? -5.801 11.497 7.060 1.00 95.62 168 LEU A N 1
ATOM 1343 C CA . LEU A 1 168 ? -6.105 10.353 7.921 1.00 95.62 168 LEU A CA 1
ATOM 1344 C C . LEU A 1 168 ? -6.046 9.033 7.143 1.00 95.62 168 LEU A C 1
ATOM 1346 O O . LEU A 1 168 ? -5.450 8.071 7.616 1.00 95.62 168 LEU A O 1
ATOM 1350 N N . GLU A 1 169 ? -6.558 8.992 5.913 1.00 94.50 169 GLU A N 1
ATOM 1351 C CA . GLU A 1 169 ? -6.399 7.817 5.051 1.00 94.50 169 GLU A CA 1
ATOM 1352 C C . GLU A 1 169 ? -4.926 7.515 4.737 1.00 94.50 169 GLU A C 1
ATOM 1354 O O . GLU A 1 169 ? -4.522 6.354 4.742 1.00 94.50 169 GLU A O 1
ATOM 1359 N N . GLU A 1 170 ? -4.108 8.536 4.468 1.00 94.81 170 GLU A N 1
ATOM 1360 C CA . GLU A 1 170 ? -2.668 8.390 4.221 1.00 94.81 170 GLU A CA 1
ATOM 1361 C C . GLU A 1 170 ? -1.941 7.834 5.463 1.00 94.81 170 GLU A C 1
ATOM 1363 O O . GLU A 1 170 ? -1.096 6.940 5.342 1.00 94.81 170 GLU A O 1
ATOM 1368 N N . LEU A 1 171 ? -2.313 8.288 6.665 1.00 94.88 171 LEU A N 1
ATOM 1369 C CA . LEU A 1 171 ? -1.818 7.754 7.939 1.00 94.88 171 LEU A CA 1
ATOM 1370 C C . LEU A 1 171 ? -2.296 6.316 8.197 1.00 94.88 171 LEU A C 1
ATOM 1372 O O . LEU A 1 171 ? -1.513 5.493 8.675 1.00 94.88 171 LEU A O 1
ATOM 1376 N N . GLY A 1 172 ? -3.542 5.998 7.838 1.00 94.06 172 GLY A N 1
ATOM 1377 C CA . GLY A 1 172 ? -4.120 4.659 7.946 1.00 94.06 172 GLY A CA 1
ATOM 1378 C C . GLY A 1 172 ? -3.440 3.648 7.025 1.00 94.06 172 GLY A C 1
ATOM 1379 O O . GLY A 1 172 ? -3.038 2.577 7.465 1.00 94.06 172 GLY A O 1
ATOM 1380 N N . ARG A 1 173 ? -3.193 4.014 5.759 1.00 92.94 173 ARG A N 1
ATOM 1381 C CA . ARG A 1 173 ? -2.395 3.200 4.812 1.00 92.94 173 ARG A CA 1
ATOM 1382 C C . ARG A 1 173 ? -0.967 2.976 5.310 1.00 92.94 173 ARG A C 1
ATOM 1384 O O . ARG A 1 173 ? -0.336 1.976 4.981 1.00 92.94 173 ARG A O 1
ATOM 1391 N N . SER A 1 174 ? -0.462 3.928 6.089 1.00 91.12 174 SER A N 1
ATOM 1392 C CA . SER A 1 174 ? 0.852 3.865 6.717 1.00 91.12 174 SER A CA 1
ATOM 1393 C C . SER A 1 174 ? 0.863 3.063 8.029 1.00 91.12 174 SER A C 1
ATOM 1395 O O . SER A 1 174 ? 1.926 2.975 8.643 1.00 91.12 174 SER A O 1
ATOM 1397 N N . GLU A 1 175 ? -0.275 2.485 8.439 1.00 91.12 175 GLU A N 1
ATOM 1398 C CA . GLU A 1 175 ? -0.463 1.687 9.666 1.00 91.12 175 GLU A CA 1
ATOM 1399 C C . GLU A 1 175 ? -0.098 2.444 10.956 1.00 91.12 175 GLU A C 1
ATOM 1401 O O . GLU A 1 175 ? 0.292 1.859 11.964 1.00 91.12 175 GLU A O 1
ATOM 1406 N N . LEU A 1 176 ? -0.209 3.776 10.934 1.00 92.75 176 LEU A N 1
ATOM 1407 C CA . LEU A 1 176 ? 0.055 4.622 12.104 1.00 92.75 176 LEU A CA 1
ATOM 1408 C C . LEU A 1 176 ? -1.206 4.855 12.946 1.00 92.75 176 LEU A C 1
ATOM 1410 O O . LEU A 1 176 ? -1.125 5.108 14.151 1.00 92.75 176 LEU A O 1
ATOM 1414 N N . ILE A 1 177 ? -2.367 4.767 12.299 1.00 95.81 177 ILE A N 1
ATOM 1415 C CA . ILE A 1 177 ? -3.698 4.846 12.898 1.00 95.81 177 ILE A CA 1
ATOM 1416 C C . ILE A 1 177 ? -4.583 3.761 12.287 1.00 95.81 177 ILE A C 1
ATOM 1418 O O . ILE A 1 177 ? -4.318 3.288 11.183 1.00 95.81 177 ILE A O 1
ATOM 1422 N N . PHE A 1 178 ? -5.640 3.382 12.997 1.00 95.69 178 PHE A N 1
ATOM 1423 C CA . PHE A 1 178 ? -6.494 2.249 12.646 1.00 95.69 178 PHE A CA 1
ATOM 1424 C C . PHE A 1 178 ? -7.965 2.676 12.636 1.00 95.69 178 PHE A C 1
ATOM 1426 O O . PHE A 1 178 ? -8.399 3.406 13.525 1.00 95.69 178 PHE A O 1
ATOM 1433 N N . GLY A 1 179 ? -8.719 2.245 11.623 1.00 93.38 179 GLY A N 1
ATOM 1434 C CA . GLY A 1 179 ? -10.130 2.592 11.424 1.00 93.38 179 GLY A CA 1
ATOM 1435 C C . GLY A 1 179 ? -10.433 3.005 9.982 1.00 93.38 179 GLY A C 1
ATOM 1436 O O . GLY A 1 179 ? -9.868 2.433 9.042 1.00 93.38 179 GLY A O 1
ATOM 1437 N N . GLY A 1 180 ? -11.302 4.004 9.815 1.00 87.75 180 GLY A N 1
ATOM 1438 C CA . GLY A 1 180 ? -11.609 4.633 8.528 1.00 87.75 180 GLY A CA 1
ATOM 1439 C C . GLY A 1 180 ? -13.081 4.684 8.120 1.00 87.75 180 GLY A C 1
ATOM 1440 O O . GLY A 1 180 ? -13.402 5.451 7.215 1.00 87.75 180 GLY A O 1
ATOM 1441 N N . SER A 1 181 ? -13.979 3.942 8.771 1.00 86.44 181 SER A N 1
ATOM 1442 C CA . SER A 1 181 ? -15.414 3.967 8.448 1.00 86.44 181 SER A CA 1
ATOM 1443 C C . SER A 1 181 ? -16.144 5.090 9.192 1.00 86.44 181 SER A C 1
ATOM 1445 O O . SER A 1 181 ? -16.869 5.891 8.602 1.00 86.44 181 SER A O 1
ATOM 1447 N N . SER A 1 182 ? -15.945 5.172 10.505 1.00 90.62 182 SER A N 1
ATOM 1448 C CA . SER A 1 182 ? -16.640 6.113 11.390 1.00 90.62 182 SER A CA 1
ATOM 1449 C C . SER A 1 182 ? -15.691 6.940 12.253 1.00 90.62 182 SER A C 1
ATOM 1451 O O . SER A 1 182 ? -15.976 8.107 12.556 1.00 90.62 182 SER A O 1
ATOM 1453 N N . LEU A 1 183 ? -14.554 6.357 12.625 1.00 94.94 183 LEU A N 1
ATOM 1454 C CA . LEU A 1 183 ? -13.540 6.985 13.456 1.00 94.94 183 LEU A CA 1
ATOM 1455 C C . LEU A 1 183 ? -12.144 6.428 13.179 1.00 94.94 183 LEU A C 1
ATOM 1457 O O . LEU A 1 183 ? -11.979 5.422 12.489 1.00 94.94 183 LEU A O 1
ATOM 1461 N N . TRP A 1 184 ? -11.150 7.096 13.754 1.00 96.56 184 TRP A N 1
ATOM 1462 C CA . TRP A 1 184 ? -9.753 6.683 13.752 1.00 96.56 184 TRP A CA 1
ATOM 1463 C C . TRP A 1 184 ? -9.223 6.544 15.178 1.00 96.56 184 TRP A C 1
ATOM 1465 O O . TRP A 1 184 ? -9.434 7.421 16.016 1.00 96.56 184 TRP A O 1
ATOM 1475 N N . LEU A 1 185 ? -8.491 5.464 15.433 1.00 96.62 185 LEU A N 1
ATOM 1476 C CA . LEU A 1 185 ? -7.786 5.192 16.682 1.00 96.62 185 LEU A CA 1
ATOM 1477 C C . LEU A 1 185 ? -6.278 5.302 16.479 1.00 96.62 185 LEU A C 1
ATOM 1479 O O . LEU A 1 185 ? -5.744 4.938 15.430 1.00 96.62 185 LEU A O 1
ATOM 1483 N N . SER A 1 186 ? -5.575 5.749 17.517 1.00 96.81 186 SER A N 1
ATOM 1484 C CA . SER A 1 186 ? -4.115 5.676 17.542 1.00 96.81 186 SER A CA 1
ATOM 1485 C C . SER A 1 186 ? -3.656 4.218 17.654 1.00 96.81 186 SER A C 1
ATOM 1487 O O . SER A 1 186 ? -4.359 3.377 18.219 1.00 96.81 186 SER A O 1
ATOM 1489 N N . GLY A 1 187 ? -2.457 3.906 17.153 1.00 95.25 187 GLY A N 1
ATOM 1490 C CA . GLY A 1 187 ? -1.877 2.562 17.277 1.00 95.25 187 GLY A CA 1
ATOM 1491 C C . GLY A 1 187 ? -1.876 1.988 18.707 1.00 95.25 187 GLY A C 1
ATOM 1492 O O . GLY A 1 187 ? -2.282 0.834 18.883 1.00 95.25 187 GLY A O 1
ATOM 1493 N N . PRO A 1 188 ? -1.490 2.757 19.747 1.00 95.81 188 PRO A N 1
ATOM 1494 C CA . PRO A 1 188 ? -1.556 2.294 21.133 1.00 95.81 188 PRO A CA 1
ATOM 1495 C C . PRO A 1 188 ? -2.974 1.951 21.607 1.00 95.81 188 PRO A C 1
ATOM 1497 O O . PRO A 1 188 ? -3.172 0.910 22.234 1.00 95.81 188 PRO A O 1
ATOM 1500 N N . GLU A 1 189 ? -3.968 2.788 21.299 1.00 95.62 189 GLU A N 1
ATOM 1501 C CA . GLU A 1 189 ? -5.356 2.550 21.721 1.00 95.62 189 GLU A CA 1
ATOM 1502 C C . GLU A 1 189 ? -5.998 1.394 20.954 1.00 95.62 189 GLU A C 1
ATOM 1504 O O . GLU A 1 189 ? -6.657 0.543 21.558 1.00 95.62 189 GLU A O 1
ATOM 1509 N N . TYR A 1 190 ? -5.717 1.277 19.654 1.00 95.81 190 TYR A N 1
ATOM 1510 C CA . TYR A 1 190 ? -6.097 0.104 18.870 1.00 95.81 190 TYR A CA 1
ATOM 1511 C C . TYR A 1 190 ? -5.506 -1.180 19.464 1.00 95.81 190 TYR A C 1
ATOM 1513 O O . TYR A 1 190 ? -6.231 -2.145 19.700 1.00 95.81 190 TYR A O 1
ATOM 1521 N N . SER A 1 191 ? -4.212 -1.178 19.795 1.00 94.69 191 SER A N 1
ATOM 1522 C CA . SER A 1 191 ? -3.529 -2.342 20.377 1.00 94.69 191 SER A CA 1
ATOM 1523 C C . SER A 1 191 ? -4.143 -2.767 21.714 1.00 94.69 191 SER A C 1
ATOM 1525 O O . SER A 1 191 ? -4.335 -3.962 21.960 1.00 94.69 191 SER A O 1
ATOM 1527 N N . LYS A 1 192 ? -4.513 -1.804 22.571 1.00 94.94 192 LYS A N 1
ATOM 1528 C CA . LYS A 1 192 ? -5.255 -2.075 23.814 1.00 94.94 192 LYS A CA 1
ATOM 1529 C C . LYS A 1 192 ? -6.624 -2.696 23.530 1.00 94.94 192 LYS A C 1
ATOM 1531 O O . LYS A 1 192 ? -6.972 -3.695 24.157 1.00 94.94 192 LYS A O 1
ATOM 1536 N N . CYS A 1 193 ? -7.385 -2.137 22.588 1.00 94.00 193 CYS A N 1
ATOM 1537 C CA . CYS A 1 193 ? -8.709 -2.640 22.214 1.00 94.00 193 CYS A CA 1
ATOM 1538 C C . CYS A 1 193 ? -8.640 -4.064 21.650 1.00 94.00 193 CYS A C 1
ATOM 1540 O O . CYS A 1 193 ? -9.352 -4.951 22.123 1.00 94.00 193 CYS A O 1
ATOM 1542 N N . ARG A 1 194 ? -7.723 -4.306 20.707 1.00 93.75 194 ARG A N 1
ATOM 1543 C CA . ARG A 1 194 ? -7.437 -5.631 20.148 1.00 93.75 194 ARG A CA 1
ATOM 1544 C C . ARG A 1 194 ? -7.100 -6.636 21.248 1.00 93.75 194 ARG A C 1
ATOM 1546 O O . ARG A 1 194 ? -7.663 -7.726 21.269 1.00 93.75 194 ARG A O 1
ATOM 1553 N N . SER A 1 195 ? -6.226 -6.257 22.181 1.00 93.12 195 SER A N 1
ATOM 1554 C CA . SER A 1 195 ? -5.814 -7.139 23.279 1.00 93.12 195 SER A CA 1
ATOM 1555 C C . SER A 1 195 ? -6.992 -7.495 24.187 1.00 93.12 195 SER A C 1
ATOM 1557 O O . SER A 1 195 ? -7.191 -8.665 24.488 1.00 93.12 195 SER A O 1
ATOM 1559 N N . LYS A 1 196 ? -7.822 -6.520 24.581 1.00 93.38 196 LYS A N 1
ATOM 1560 C CA . LYS A 1 196 ? -9.028 -6.766 25.396 1.00 93.38 196 LYS A CA 1
ATOM 1561 C C . LYS A 1 196 ? -10.030 -7.691 24.704 1.00 93.38 196 LYS A C 1
ATOM 1563 O O . LYS A 1 196 ? -10.598 -8.573 25.349 1.00 93.38 196 LYS A O 1
ATOM 1568 N N . LEU A 1 197 ? -10.249 -7.489 23.405 1.00 91.88 197 LEU A N 1
ATOM 1569 C CA . LEU A 1 197 ? -11.180 -8.305 22.631 1.00 91.88 197 LEU A CA 1
ATOM 1570 C C . LEU A 1 197 ? -10.711 -9.751 22.521 1.00 91.88 197 LEU A C 1
ATOM 1572 O O . LEU A 1 197 ? -11.481 -10.648 22.842 1.00 91.88 197 LEU A O 1
ATOM 1576 N N . LEU A 1 198 ? -9.463 -9.966 22.102 1.00 91.00 198 LEU A N 1
ATOM 1577 C CA . LEU A 1 198 ? -8.949 -11.301 21.787 1.00 91.00 198 LEU A CA 1
ATOM 1578 C C . LEU A 1 198 ? -8.450 -12.074 23.017 1.00 91.00 198 LEU A C 1
ATOM 1580 O O . LEU A 1 198 ? -8.242 -13.280 22.929 1.00 91.00 198 LEU A O 1
ATOM 1584 N N . ASN A 1 199 ? -8.261 -11.425 24.171 1.00 91.31 199 ASN A N 1
ATOM 1585 C CA . ASN A 1 199 ? -7.749 -12.099 25.365 1.00 91.31 199 ASN A CA 1
ATOM 1586 C C . ASN A 1 199 ? -8.632 -13.294 25.775 1.00 91.31 199 ASN A C 1
ATOM 1588 O O . ASN A 1 199 ? -9.824 -13.139 26.040 1.00 91.31 199 ASN A O 1
ATOM 1592 N N . GLY A 1 200 ? -8.039 -14.483 25.860 1.00 86.00 200 GLY A N 1
ATOM 1593 C CA . GLY A 1 200 ? -8.731 -15.713 26.249 1.00 86.00 200 GLY A CA 1
ATOM 1594 C C . GLY A 1 200 ? -9.544 -16.389 25.140 1.00 86.00 200 GLY A C 1
ATOM 1595 O O . GLY A 1 200 ? -10.081 -17.462 25.397 1.00 86.00 200 GLY A O 1
ATOM 1596 N N . PHE A 1 201 ? -9.609 -15.813 23.934 1.00 88.62 201 PHE A N 1
ATOM 1597 C CA . PHE A 1 201 ? -10.153 -16.495 22.760 1.00 88.62 201 PHE A CA 1
ATOM 1598 C C . PHE A 1 201 ? -9.098 -17.398 22.120 1.00 88.62 201 PHE A C 1
ATOM 1600 O O . PHE A 1 201 ? -7.909 -17.075 22.082 1.00 88.62 201 PHE A O 1
ATOM 1607 N N . LYS A 1 202 ? -9.547 -18.536 21.599 1.00 89.50 202 LYS A N 1
ATOM 1608 C CA . LYS A 1 202 ? -8.768 -19.463 20.783 1.00 89.50 202 LYS A CA 1
ATOM 1609 C C . LYS A 1 202 ? -9.236 -19.402 19.335 1.00 89.50 202 LYS A C 1
ATOM 1611 O O . LYS A 1 202 ? -10.356 -18.999 19.024 1.00 89.50 202 LYS A O 1
ATOM 1616 N N . GLN A 1 203 ? -8.372 -19.857 18.436 1.00 89.50 203 GLN A N 1
ATOM 1617 C CA . GLN A 1 203 ? -8.741 -20.058 17.042 1.00 89.50 203 GLN A CA 1
ATOM 1618 C C . GLN A 1 203 ? -9.982 -20.962 16.940 1.00 89.50 203 GLN A C 1
ATOM 1620 O O . GLN A 1 203 ? -10.017 -22.051 17.508 1.00 89.50 203 GLN A O 1
ATOM 1625 N N . GLY A 1 204 ? -10.986 -20.513 16.187 1.00 88.50 204 GLY A N 1
ATOM 1626 C CA . GLY A 1 204 ? -12.260 -21.202 15.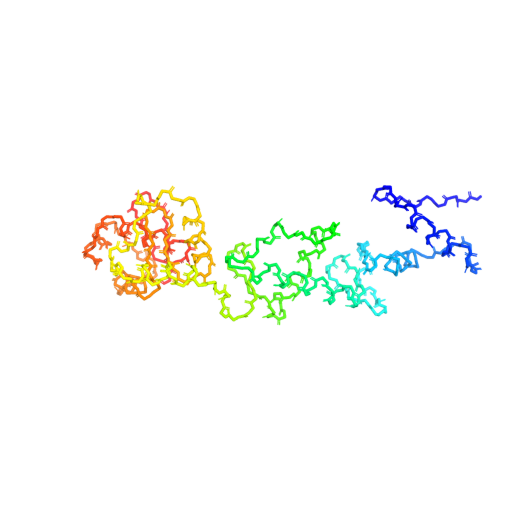985 1.00 88.50 204 GLY A CA 1
ATOM 1627 C C . GLY A 1 204 ? -13.407 -20.691 16.858 1.00 88.50 204 GLY A C 1
ATOM 1628 O O . GLY A 1 204 ? -14.566 -20.901 16.478 1.00 88.50 204 GLY A O 1
ATOM 1629 N N . ASP A 1 205 ? -13.100 -19.982 17.947 1.00 90.50 205 ASP A N 1
ATOM 1630 C CA . ASP A 1 205 ? -14.101 -19.419 18.849 1.00 90.50 205 ASP A CA 1
ATOM 1631 C C . ASP A 1 205 ? -14.943 -18.337 18.158 1.00 90.50 205 ASP A C 1
ATOM 1633 O O . ASP A 1 205 ? -14.512 -17.690 17.195 1.00 90.50 205 ASP A O 1
ATOM 1637 N N . VAL A 1 206 ? -16.161 -18.140 18.666 1.00 90.38 206 VAL A N 1
ATOM 1638 C CA . VAL A 1 206 ? -17.120 -17.162 18.149 1.00 90.38 206 VAL A CA 1
ATOM 1639 C C . VAL A 1 206 ? -17.174 -15.954 19.076 1.00 90.38 206 VAL A C 1
ATOM 1641 O O . VAL A 1 206 ? -17.399 -16.098 20.270 1.00 90.38 206 VAL A O 1
ATOM 1644 N N . LEU A 1 207 ? -16.999 -14.768 18.503 1.00 90.88 207 LEU A N 1
ATOM 1645 C CA . LEU A 1 207 ? -17.151 -13.475 19.151 1.00 90.88 207 LEU A CA 1
ATOM 1646 C C . LEU A 1 207 ? -18.434 -12.809 18.648 1.00 90.88 207 LEU A C 1
ATOM 1648 O O . LEU A 1 207 ? -18.571 -12.483 17.462 1.00 90.88 207 LEU A O 1
ATOM 1652 N N . THR A 1 208 ? -19.372 -12.575 19.559 1.00 90.25 208 THR A N 1
ATOM 1653 C CA . THR A 1 208 ? -20.601 -11.833 19.264 1.00 90.25 208 THR A CA 1
ATOM 1654 C C . THR A 1 208 ? -20.404 -10.327 19.437 1.00 90.25 208 THR A C 1
ATOM 1656 O O . THR A 1 208 ? -19.511 -9.851 20.141 1.00 90.25 208 THR A O 1
ATOM 1659 N N . MET A 1 209 ? -21.288 -9.535 18.823 1.00 88.94 209 MET A N 1
ATOM 1660 C CA . MET A 1 209 ? -21.276 -8.078 18.993 1.00 88.94 209 MET A CA 1
ATOM 1661 C C . MET A 1 209 ? -21.525 -7.643 20.451 1.00 88.94 209 MET A C 1
ATOM 1663 O O . MET A 1 209 ? -20.997 -6.620 20.887 1.00 88.94 209 MET A O 1
ATOM 1667 N N . ALA A 1 210 ? -22.339 -8.398 21.197 1.00 88.75 210 ALA A N 1
ATOM 1668 C CA . ALA A 1 210 ? -22.638 -8.106 22.597 1.00 88.75 210 ALA A CA 1
ATOM 1669 C C . ALA A 1 210 ? -21.389 -8.281 23.475 1.00 88.75 210 ALA A C 1
ATOM 1671 O O . ALA A 1 210 ? -21.009 -7.346 24.177 1.00 88.75 210 ALA A O 1
ATOM 1672 N N . GLU A 1 211 ? -20.698 -9.417 23.342 1.00 90.62 211 GLU A N 1
ATOM 1673 C CA . GLU A 1 211 ? -19.452 -9.702 24.067 1.00 90.62 211 GLU A CA 1
ATOM 1674 C C . GLU A 1 211 ? -18.338 -8.720 23.695 1.00 90.62 211 GLU A C 1
ATOM 1676 O O . GLU A 1 211 ? -17.606 -8.240 24.561 1.00 90.62 211 GLU A O 1
ATOM 1681 N N . ALA A 1 212 ? -18.219 -8.375 22.408 1.00 91.75 212 ALA A N 1
ATOM 1682 C CA . ALA A 1 212 ? -17.234 -7.400 21.954 1.00 91.75 212 ALA A CA 1
ATOM 1683 C C . ALA A 1 212 ? -17.449 -6.030 22.619 1.00 91.75 212 ALA A C 1
ATOM 1685 O O . ALA A 1 212 ? -16.495 -5.383 23.056 1.00 91.75 212 ALA A O 1
ATOM 1686 N N . ARG A 1 213 ? -18.711 -5.599 22.734 1.00 91.19 213 ARG A N 1
ATOM 1687 C CA . ARG A 1 213 ? -19.065 -4.338 23.390 1.00 91.19 213 ARG A CA 1
ATOM 1688 C C . ARG A 1 213 ? -18.810 -4.389 24.895 1.00 91.19 213 ARG A C 1
ATOM 1690 O O . ARG A 1 213 ? -18.285 -3.422 25.442 1.00 91.19 213 ARG A O 1
ATOM 1697 N N . GLU A 1 214 ? -19.158 -5.496 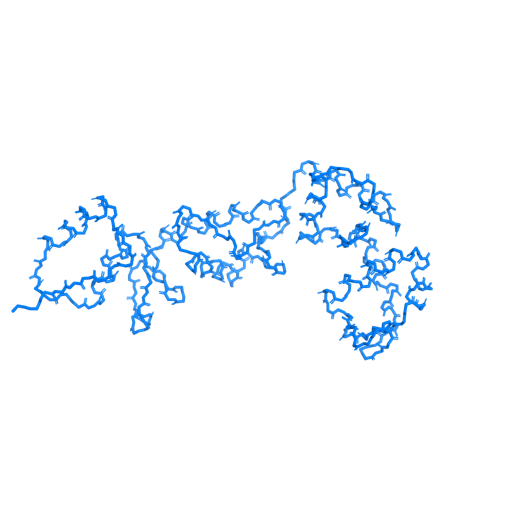25.545 1.00 90.94 214 GLU A N 1
ATOM 1698 C CA . GLU A 1 214 ? -18.917 -5.706 26.975 1.00 90.94 214 GLU A CA 1
ATOM 1699 C C . GLU A 1 214 ? -17.422 -5.622 27.306 1.00 90.94 214 GLU A C 1
ATOM 1701 O O . GLU A 1 214 ? -17.021 -4.865 28.187 1.00 90.94 214 GLU A O 1
ATOM 1706 N N . ARG A 1 215 ? -16.577 -6.311 26.532 1.00 91.12 215 ARG A N 1
ATOM 1707 C CA . ARG A 1 215 ? -15.122 -6.340 26.745 1.00 91.12 215 ARG A CA 1
ATOM 1708 C C . ARG A 1 215 ? -14.434 -5.004 26.496 1.00 91.12 215 ARG A C 1
ATOM 1710 O O . ARG A 1 215 ? -13.471 -4.667 27.186 1.00 91.12 215 ARG A O 1
ATOM 1717 N N . LEU A 1 216 ? -14.884 -4.253 25.493 1.00 89.81 216 LEU A N 1
ATOM 1718 C CA . LEU A 1 216 ? -14.304 -2.943 25.200 1.00 89.81 216 LEU A CA 1
ATOM 1719 C C . LEU A 1 216 ? -14.782 -1.856 26.162 1.00 89.81 216 LEU A C 1
ATOM 1721 O O . LEU A 1 216 ? -14.061 -0.876 26.338 1.00 89.81 216 LEU A O 1
ATOM 1725 N N . ALA A 1 217 ? -15.968 -2.017 26.763 1.00 82.62 217 ALA A N 1
ATOM 1726 C CA . ALA A 1 217 ? -16.653 -0.986 27.547 1.00 82.62 217 ALA A CA 1
ATOM 1727 C C . ALA A 1 217 ? -16.769 0.369 26.808 1.00 82.62 217 ALA A C 1
ATOM 1729 O O . ALA A 1 217 ? -16.833 1.423 27.434 1.00 82.62 217 ALA A O 1
ATOM 1730 N N . GLY A 1 218 ? -16.773 0.336 25.471 1.00 78.44 218 GLY A N 1
ATOM 1731 C CA . GLY A 1 218 ? -16.743 1.514 24.606 1.00 78.44 218 GLY A CA 1
ATOM 1732 C C . GLY A 1 218 ? -18.061 1.773 23.878 1.00 78.44 218 GLY A C 1
ATOM 1733 O O . GLY A 1 218 ? -19.050 1.038 24.004 1.00 78.44 218 GLY A O 1
ATOM 1734 N N . SER A 1 219 ? -18.073 2.833 23.069 1.00 86.50 219 SER A N 1
ATOM 1735 C CA . SER A 1 219 ? -19.207 3.137 22.199 1.00 86.50 219 SER A CA 1
ATOM 1736 C C . SER A 1 219 ? -19.389 2.079 21.099 1.00 86.50 219 SER A C 1
ATOM 1738 O O . SER A 1 219 ? -18.441 1.431 20.654 1.00 86.50 219 SER A O 1
ATOM 1740 N N . ARG A 1 220 ? -20.629 1.923 20.603 1.00 89.19 220 ARG A N 1
ATOM 1741 C CA . ARG A 1 220 ? -20.936 1.003 19.488 1.00 89.19 220 ARG A CA 1
ATOM 1742 C C . ARG A 1 220 ? -20.073 1.292 18.255 1.00 89.19 220 ARG A C 1
ATOM 1744 O O . ARG A 1 220 ? -19.702 0.352 17.562 1.00 89.19 220 ARG A O 1
ATOM 1751 N N . ALA A 1 221 ? -19.779 2.567 17.993 1.00 90.19 221 ALA A N 1
ATOM 1752 C CA . ALA A 1 221 ? -18.944 2.984 16.872 1.00 90.19 221 ALA A CA 1
ATOM 1753 C C . ALA A 1 221 ? -17.519 2.431 17.009 1.00 90.19 221 ALA A C 1
ATOM 1755 O O . ALA A 1 221 ? -17.055 1.750 16.104 1.00 90.19 221 ALA A O 1
ATOM 1756 N N . VAL A 1 222 ? -16.884 2.611 18.175 1.00 92.00 222 VAL A N 1
ATOM 1757 C CA . VAL A 1 222 ? -15.540 2.071 18.456 1.00 92.00 222 VAL A CA 1
ATOM 1758 C C . VAL A 1 222 ? -15.523 0.553 18.321 1.00 92.00 222 VAL A C 1
ATOM 1760 O O . VAL A 1 222 ? -14.637 0.005 17.672 1.00 92.00 222 VAL A O 1
ATOM 1763 N N . THR A 1 223 ? -16.517 -0.142 18.880 1.00 92.88 223 THR A N 1
ATOM 1764 C CA . THR A 1 223 ? -16.576 -1.605 18.774 1.00 92.88 223 THR A CA 1
ATOM 1765 C C . THR A 1 223 ? -16.674 -2.073 17.324 1.00 92.88 223 THR A C 1
ATOM 1767 O O . THR A 1 223 ? -15.944 -2.980 16.942 1.00 92.88 223 THR A O 1
ATOM 1770 N N . LEU A 1 224 ? -17.546 -1.469 16.512 1.00 92.38 224 LEU A N 1
ATOM 1771 C CA . LEU A 1 224 ? -17.673 -1.841 15.100 1.00 92.38 224 LEU A CA 1
ATOM 1772 C C . LEU A 1 224 ? -16.381 -1.568 14.329 1.00 92.38 224 LEU A C 1
ATOM 1774 O O . LEU A 1 224 ? -15.914 -2.448 13.614 1.00 92.38 224 LEU A O 1
ATOM 1778 N N . GLU A 1 225 ? -15.772 -0.403 14.543 1.00 93.19 225 GLU A N 1
ATOM 1779 C CA . GLU A 1 225 ? -14.537 -0.011 13.866 1.00 93.19 225 GLU A CA 1
ATOM 1780 C C . GLU A 1 225 ? -13.391 -0.990 14.163 1.00 93.19 225 GLU A C 1
ATOM 1782 O O . GLU A 1 225 ? -12.733 -1.485 13.252 1.00 93.19 225 GLU A O 1
ATOM 1787 N N . VAL A 1 226 ? -13.182 -1.338 15.437 1.00 94.00 226 VAL A N 1
ATOM 1788 C CA . VAL A 1 226 ? -12.127 -2.283 15.834 1.00 94.00 226 VAL A CA 1
ATOM 1789 C C . VAL A 1 226 ? -12.375 -3.668 15.233 1.00 94.00 226 VAL A C 1
ATOM 1791 O O . VAL A 1 226 ? -11.433 -4.309 14.772 1.00 94.00 226 VAL A O 1
ATOM 1794 N N . LEU A 1 227 ? -13.627 -4.133 15.209 1.00 93.19 227 LEU A N 1
ATOM 1795 C CA . LEU A 1 227 ? -13.969 -5.423 14.611 1.00 93.19 227 LEU A CA 1
ATOM 1796 C C . LEU A 1 227 ? -13.712 -5.439 13.097 1.00 93.19 227 LEU A C 1
ATOM 1798 O O . LEU A 1 227 ? -13.154 -6.414 12.600 1.00 93.19 227 LEU A O 1
ATOM 1802 N N . GLU A 1 228 ? -14.053 -4.367 12.378 1.00 92.69 228 GLU A N 1
ATOM 1803 C CA . GLU A 1 228 ? -13.764 -4.233 10.943 1.00 92.69 228 GLU A CA 1
ATOM 1804 C C . GLU A 1 228 ? -12.258 -4.231 10.654 1.00 92.69 228 GLU A C 1
ATOM 1806 O O . GLU A 1 228 ? -11.806 -4.852 9.690 1.00 92.69 228 GLU A O 1
ATOM 1811 N N . VAL A 1 229 ? -11.457 -3.554 11.484 1.00 92.56 229 VAL A N 1
ATOM 1812 C CA . VAL A 1 229 ? -9.993 -3.567 11.343 1.00 92.56 229 VAL A CA 1
ATOM 1813 C C . VAL A 1 229 ? -9.441 -4.977 11.581 1.00 92.56 229 VAL A C 1
ATOM 1815 O O . VAL A 1 229 ? -8.648 -5.459 10.775 1.00 92.56 229 VAL A O 1
ATOM 1818 N N . LEU A 1 230 ? -9.904 -5.682 12.619 1.00 92.81 230 LEU A N 1
ATOM 1819 C CA . LEU A 1 230 ? -9.473 -7.056 12.910 1.00 92.81 230 LEU A CA 1
ATOM 1820 C C . LEU A 1 230 ? -9.855 -8.054 11.808 1.00 92.81 230 LEU A C 1
ATOM 1822 O O . LEU A 1 230 ? -9.110 -9.002 11.553 1.00 92.81 230 LEU A O 1
ATOM 1826 N N . GLU A 1 231 ? -10.993 -7.855 11.144 1.00 92.06 231 GLU A N 1
ATOM 1827 C CA . GLU A 1 231 ? -11.370 -8.629 9.957 1.00 92.06 231 GLU A CA 1
ATOM 1828 C C . GLU A 1 231 ? -10.425 -8.359 8.783 1.00 92.06 231 GLU A C 1
ATOM 1830 O O . GLU A 1 231 ? -9.929 -9.299 8.163 1.00 92.06 231 GLU A O 1
ATOM 1835 N N . LYS A 1 232 ? -10.117 -7.084 8.505 1.00 89.38 232 LYS A N 1
ATOM 1836 C CA . LYS A 1 232 ? -9.177 -6.693 7.438 1.00 89.38 232 LYS A CA 1
ATOM 1837 C C . LYS A 1 232 ? -7.766 -7.235 7.680 1.00 89.38 232 LYS A C 1
ATOM 1839 O O . LYS A 1 232 ? -7.098 -7.635 6.731 1.00 89.38 232 LYS A O 1
ATOM 1844 N N . GLU A 1 233 ? -7.324 -7.279 8.935 1.00 89.38 233 GLU A N 1
ATOM 1845 C CA . GLU A 1 233 ? -6.040 -7.867 9.342 1.00 89.38 233 GLU A CA 1
ATOM 1846 C C . GLU A 1 233 ? -6.051 -9.411 9.355 1.00 89.38 233 GLU A C 1
ATOM 1848 O O . GLU A 1 233 ? -5.002 -10.045 9.500 1.00 89.38 233 GLU A O 1
ATOM 1853 N N . GLY A 1 234 ? -7.223 -10.036 9.195 1.00 89.00 234 GLY A N 1
ATOM 1854 C CA . GLY A 1 234 ? -7.386 -11.489 9.178 1.00 89.00 234 GLY A CA 1
ATOM 1855 C C . GLY A 1 234 ? -7.325 -12.154 10.557 1.00 89.00 234 GLY A C 1
ATOM 1856 O O . GLY A 1 234 ? -7.057 -13.353 10.637 1.00 89.00 234 GLY A O 1
ATOM 1857 N N . PHE A 1 235 ? -7.558 -11.408 11.642 1.00 90.88 235 PHE A N 1
ATOM 1858 C CA . PHE A 1 235 ? -7.774 -11.975 12.981 1.00 90.88 235 PHE A CA 1
ATOM 1859 C C . PHE A 1 235 ? -9.182 -12.541 13.139 1.00 90.88 235 PHE A C 1
ATOM 1861 O O . PHE A 1 235 ? -9.381 -13.511 13.868 1.00 90.88 235 PHE A O 1
ATOM 1868 N N . LEU A 1 236 ? -10.155 -11.947 12.449 1.00 92.25 236 LEU A N 1
ATOM 1869 C CA . LEU A 1 236 ? -11.554 -12.351 12.479 1.00 92.25 236 LEU A CA 1
ATOM 1870 C C . LEU A 1 236 ? -12.049 -12.672 11.065 1.00 92.25 236 LEU A C 1
ATOM 1872 O O . LEU A 1 236 ? -11.570 -12.122 10.078 1.00 92.25 236 LEU A O 1
ATOM 1876 N N . SER A 1 237 ? -13.046 -13.544 10.975 1.00 90.69 237 SER A N 1
ATOM 1877 C CA . SER A 1 237 ? -13.883 -13.725 9.783 1.00 90.69 237 SER A CA 1
ATOM 1878 C C . SER A 1 237 ? -15.342 -13.519 10.158 1.00 90.69 237 SER A C 1
ATOM 1880 O O . SER A 1 237 ? -15.722 -13.843 11.282 1.00 90.69 237 SER A O 1
ATOM 1882 N N . SER A 1 238 ? -16.169 -13.034 9.232 1.00 82.62 238 SER A N 1
ATOM 1883 C CA . SER A 1 238 ? -17.627 -12.983 9.404 1.00 82.62 238 SER A CA 1
ATOM 1884 C C . SER A 1 238 ? -18.283 -14.073 8.547 1.00 82.62 238 SER A C 1
ATOM 1886 O O . SER A 1 238 ? -18.677 -13.804 7.414 1.00 82.62 238 SER A O 1
ATOM 1888 N N . PRO A 1 239 ? -18.341 -15.329 9.035 1.00 64.44 239 PRO A N 1
ATOM 1889 C CA . PRO A 1 239 ? -18.965 -16.425 8.298 1.00 64.44 239 PRO A CA 1
ATOM 1890 C C . PRO A 1 239 ? -20.490 -16.265 8.197 1.00 64.44 239 PRO A C 1
ATOM 1892 O O . PRO A 1 239 ? -21.084 -16.723 7.227 1.00 64.44 239 PRO A O 1
ATOM 1895 N N . GLU A 1 240 ? -21.115 -15.595 9.171 1.00 65.00 240 GLU A N 1
ATOM 1896 C CA . GLU A 1 240 ? -22.562 -15.379 9.254 1.00 65.00 240 GLU A CA 1
ATOM 1897 C C . GLU A 1 240 ? -22.872 -13.976 9.799 1.00 65.00 240 GLU A C 1
ATOM 1899 O O . GLU A 1 240 ? -22.114 -13.416 10.599 1.00 65.00 240 GLU A O 1
ATOM 1904 N N . HIS A 1 241 ? -23.999 -13.387 9.382 1.00 64.69 241 HIS A N 1
ATOM 1905 C CA . HIS A 1 241 ? -24.394 -12.043 9.808 1.00 64.69 241 HIS A CA 1
ATOM 1906 C C . HIS A 1 241 ? -24.520 -11.941 11.336 1.00 64.69 241 HIS A C 1
ATOM 1908 O O . HIS A 1 241 ? -25.436 -12.485 11.944 1.00 64.69 241 HIS A O 1
ATOM 1914 N N . GLY A 1 242 ? -23.611 -11.178 11.950 1.00 67.00 242 GLY A N 1
ATOM 1915 C CA . GLY A 1 242 ? -23.635 -10.851 13.380 1.00 67.00 242 GLY A CA 1
ATOM 1916 C C . GLY A 1 242 ? -22.710 -11.692 14.264 1.00 67.00 242 GLY A C 1
ATOM 1917 O O . GLY A 1 242 ? -22.529 -11.333 15.430 1.00 67.00 242 GLY A O 1
ATOM 1918 N N . GLN A 1 243 ? -22.078 -12.738 13.721 1.00 81.00 243 GLN A N 1
ATOM 1919 C CA . GLN A 1 243 ? -21.075 -13.545 14.419 1.00 81.00 243 GLN A CA 1
ATOM 1920 C C . GLN A 1 243 ? -19.721 -13.452 13.720 1.00 81.00 243 GLN A C 1
ATOM 1922 O O . GLN A 1 243 ? -19.629 -13.430 12.489 1.00 81.00 243 GLN A O 1
ATOM 1927 N N . ARG A 1 244 ? -18.656 -13.388 14.520 1.00 84.50 244 ARG A N 1
ATOM 1928 C CA . ARG A 1 244 ? -17.280 -13.362 14.024 1.00 84.50 244 ARG A CA 1
ATOM 1929 C C . ARG A 1 244 ? -16.516 -14.546 14.574 1.00 84.50 244 ARG A C 1
ATOM 1931 O O . ARG A 1 244 ? -16.573 -14.796 15.770 1.00 84.50 244 ARG A O 1
ATOM 1938 N N . ARG A 1 245 ? -15.792 -15.264 13.721 1.00 87.88 245 ARG A N 1
ATOM 1939 C CA . ARG A 1 245 ? -14.933 -16.376 14.133 1.00 87.88 245 ARG A CA 1
ATOM 1940 C C . ARG A 1 245 ? -13.484 -15.919 14.219 1.00 87.88 245 ARG A C 1
ATOM 1942 O O . ARG A 1 245 ? -12.976 -15.322 13.268 1.00 87.88 245 ARG A O 1
ATOM 1949 N N . VAL A 1 246 ? -12.830 -16.244 15.329 1.00 89.25 246 VAL A N 1
ATOM 1950 C CA . VAL A 1 246 ? -11.407 -15.979 15.559 1.00 89.25 246 VAL A CA 1
ATOM 1951 C C . VAL A 1 246 ? -10.567 -16.910 14.691 1.00 89.25 246 VAL A C 1
ATOM 1953 O O . VAL A 1 246 ? -10.743 -18.128 14.711 1.00 89.25 246 VAL A O 1
ATOM 1956 N N . LEU A 1 247 ? -9.668 -16.335 13.899 1.00 87.00 247 LEU A N 1
ATOM 1957 C CA . LEU A 1 247 ? -8.804 -17.068 12.974 1.00 87.00 247 LEU A CA 1
ATOM 1958 C C . LEU A 1 247 ? -7.380 -17.263 13.500 1.00 87.00 247 LEU A C 1
ATOM 1960 O O . LEU A 1 247 ? -6.699 -18.170 13.019 1.00 87.00 247 LEU A O 1
ATOM 1964 N N . ARG A 1 248 ? -6.925 -16.414 14.429 1.00 74.94 248 ARG A N 1
ATOM 1965 C CA . ARG A 1 248 ? -5.552 -16.361 14.947 1.00 74.94 248 ARG A CA 1
ATOM 1966 C C . ARG A 1 248 ? -5.534 -15.968 16.413 1.00 74.94 248 ARG A C 1
ATOM 1968 O O . ARG A 1 248 ? -6.352 -15.094 16.774 1.00 74.94 248 ARG A O 1
#

Sequence (248 aa):
MRNFNLLYAGMPSAAEMRRLNASAKRRPEKHPEEREIFLRLLYLKGFVCLPPELVELPWKGAAVLGRWAVLEEEKLFLERKIRKLCLRPGGAEEAFLSVDERPRELLQSIAQCMLSEGVLIRRGKWLFPEGAPPLSPYHRSWLDRVAAEGPEGLRISGLKSSADIRVLEELGRSELIFGGSSLWLSGPEYSKCRSKLLNGFKQGDVLTMAEARERLAGSRAVTLEVLEVLEKEGFLSSPEHGQRRVLR

pLDDT: mean 86.32, std 13.72, range [28.94, 96.94]

Radius of gyration: 26.01 Å; chains: 1; bounding box: 52×40×79 Å

Secondary structure (DSSP, 8-state):
--------SS---HHHHHHHHHHHHT-S-SS--HHHHHHHHHHHHSEEEPPHHHHTS--TTEEEETTEEEEHHHHHHHHHHHHHHHTSTT-EEGGG--STT--HHHHHHHHHHHHHTTSEEEETTEEEESSSPP--HHHHHHHHHHHHTGGG-EEGGG---HHHHHHHHHHHHTTSEEE-SSEEEEHHHHHHHHHHHHTT--TT-EEEHHHHHHHHTS-HHHHHHHHHHHHHTTSEEEEETTEEEE--